Protein AF-A0A5J4XVH1-F1 (afdb_monomer_lite)

Sequence (326 aa):
MLQCTRSRAAQTASGDHSTQHSSLRNTLLLAIPTAFDLTATILMSIGLLFVTASVYQVGICGVGISSVLSGQGSASADVTQSQILLGMALIVCSQAVQAAQVTVEDYVMNDIGTAPLQVVGYEGIFGCLAMFCVLLPIVQHTPGQDGSGLHEDSWETWHLITHSPTLPYMVPTLVLSLLCYNIAGMFVTDEIGAVARTVLETMRTLFVWIVDLVLWYTPLGLGRLGEKWDNYSYLQLVGFVILVIGTVVYGRGDEQHVESHKSQIASTHPHLHWQGALKKLRDLRRPLHRSTYGIASAARSAVLISRHAKAAAAHTATMEEAETSA

pLDDT: mean 70.95, std 18.75, range [30.12, 95.06]

Foldseek 3Di:
DVVVVVVVVVVVVVVPVVVVVVVVVLLVLLLLLLVLVVQLVVLLVQLCLFAPPLLLLFDLPQLVVLCVVVVDTDPQDPHDPVSNVSSSVSNVVSVVSNLVSQQSLLCSCQVVVDDLVVSLVSSVVSNVCCCVVPVLVVLCPDDDDVPNDSHDDVVVVVVCCVPDPPNVPVVVVVVVVVSVVSSVLSVCCNPPRSLVSVLVSSVVSVVVLVVQCVLCVDCVVVVPGHDHDDPSVVSSVVSNVVSNVVSVVVVVVVVVVVVVVVVVVCVVCVPDPVVVVVVVVVVVVPPPPPDDDDVSPVSVVVVVVVVVVVVVVVVVVVVVVVVVVD

Structure (mmCIF, N/CA/C/O backbone):
data_AF-A0A5J4XVH1-F1
#
_entry.id   AF-A0A5J4XVH1-F1
#
loop_
_atom_site.group_PDB
_atom_site.id
_atom_site.type_symbol
_atom_site.label_atom_id
_atom_site.label_alt_id
_atom_site.label_comp_id
_atom_site.label_asym_id
_atom_site.label_entity_id
_atom_site.label_seq_id
_atom_site.pdbx_PDB_ins_code
_atom_site.Cartn_x
_atom_site.Cartn_y
_atom_site.Cartn_z
_atom_site.occupancy
_atom_site.B_iso_or_equiv
_atom_site.auth_seq_id
_atom_site.auth_comp_id
_atom_site.auth_asym_id
_atom_site.auth_atom_id
_atom_site.pdbx_PDB_model_num
ATOM 1 N N . MET A 1 1 ? 0.890 21.393 58.652 1.00 45.16 1 MET A N 1
ATOM 2 C CA . MET A 1 1 ? 1.264 21.687 57.245 1.00 45.16 1 MET A CA 1
ATOM 3 C C . MET A 1 1 ? 2.464 20.886 56.732 1.00 45.16 1 MET A C 1
ATOM 5 O O . MET A 1 1 ? 2.412 20.472 55.586 1.00 45.16 1 MET A O 1
ATOM 9 N N . LEU A 1 2 ? 3.497 20.595 57.537 1.00 40.38 2 LEU A N 1
ATOM 10 C CA . LEU A 1 2 ? 4.706 19.877 57.078 1.00 40.38 2 LEU A CA 1
ATOM 11 C C . LEU A 1 2 ? 4.538 18.363 56.803 1.00 40.38 2 LEU A C 1
ATOM 13 O O . LEU A 1 2 ? 5.337 17.781 56.078 1.00 40.38 2 LEU A O 1
ATOM 17 N N . GLN A 1 3 ? 3.496 17.710 57.332 1.00 37.88 3 GLN A N 1
ATOM 18 C CA . GLN A 1 3 ? 3.197 16.298 57.022 1.00 37.88 3 GLN A CA 1
ATOM 19 C C . GLN A 1 3 ? 2.400 16.117 55.715 1.00 37.88 3 GLN A C 1
ATOM 21 O O . GLN A 1 3 ? 2.533 15.093 55.050 1.00 37.88 3 GLN A O 1
ATOM 26 N N . CYS A 1 4 ? 1.634 17.131 55.296 1.00 38.81 4 CYS A N 1
ATOM 27 C CA . CYS A 1 4 ? 0.836 17.093 54.064 1.00 38.81 4 CYS A CA 1
ATOM 28 C C . CYS A 1 4 ? 1.711 17.271 52.804 1.00 38.81 4 CYS A C 1
ATOM 30 O O . CYS A 1 4 ? 1.441 16.687 51.758 1.00 38.81 4 CYS A O 1
ATOM 32 N N . THR A 1 5 ? 2.825 18.002 52.915 1.00 44.88 5 THR A N 1
ATOM 33 C CA . THR A 1 5 ? 3.807 18.157 51.828 1.00 44.88 5 THR A CA 1
ATOM 34 C C . THR A 1 5 ? 4.678 16.915 51.625 1.00 44.88 5 THR A C 1
ATOM 36 O O . THR A 1 5 ? 4.984 16.575 50.484 1.00 44.88 5 THR A O 1
ATOM 39 N N . ARG A 1 6 ? 5.012 16.174 52.693 1.00 41.34 6 ARG A N 1
ATOM 40 C CA . ARG A 1 6 ? 5.764 14.907 52.583 1.00 41.34 6 ARG A CA 1
ATOM 41 C C . ARG A 1 6 ? 4.966 13.791 51.899 1.00 41.34 6 ARG A C 1
ATOM 43 O O . ARG A 1 6 ? 5.542 13.017 51.144 1.00 41.34 6 ARG A O 1
ATOM 50 N N . SER A 1 7 ? 3.649 13.746 52.109 1.00 41.66 7 SER A N 1
ATOM 51 C CA . SER A 1 7 ? 2.762 12.768 51.460 1.00 41.66 7 SER A CA 1
ATOM 52 C C . SER A 1 7 ? 2.625 13.003 49.949 1.00 41.66 7 SER A C 1
ATOM 54 O O . SER A 1 7 ? 2.671 12.039 49.186 1.00 41.66 7 SER A O 1
ATOM 56 N N . ARG A 1 8 ? 2.568 14.266 49.494 1.00 41.94 8 ARG A N 1
ATOM 57 C CA . ARG A 1 8 ? 2.556 14.584 48.054 1.00 41.94 8 ARG A CA 1
ATOM 58 C C . ARG A 1 8 ? 3.868 14.236 47.358 1.00 41.94 8 ARG A C 1
ATOM 60 O O . ARG A 1 8 ? 3.818 13.672 46.275 1.00 41.94 8 ARG A O 1
ATOM 67 N N . ALA A 1 9 ? 5.012 14.499 47.992 1.00 44.69 9 ALA A N 1
ATOM 68 C CA . ALA A 1 9 ? 6.321 14.159 47.428 1.00 44.69 9 ALA A CA 1
ATOM 69 C C . ALA A 1 9 ? 6.539 12.634 47.295 1.00 44.69 9 ALA A C 1
ATOM 71 O O . ALA A 1 9 ? 7.152 12.174 46.333 1.00 44.69 9 ALA A O 1
ATOM 72 N N . ALA A 1 10 ? 5.994 11.837 48.224 1.00 43.91 10 ALA A N 1
ATOM 73 C CA . ALA A 1 10 ? 6.045 10.374 48.162 1.00 43.91 10 ALA A CA 1
ATOM 74 C C . ALA A 1 10 ? 5.051 9.772 47.142 1.00 43.91 10 ALA A C 1
ATOM 76 O O . ALA A 1 10 ? 5.343 8.742 46.531 1.00 43.91 10 ALA A O 1
ATOM 77 N N . GLN A 1 11 ? 3.905 10.423 46.902 1.00 41.97 11 GLN A N 1
ATOM 78 C CA . GLN A 1 11 ? 2.956 10.029 45.848 1.00 41.97 11 GLN A CA 1
ATOM 79 C C . GLN A 1 11 ? 3.449 10.388 44.439 1.00 41.97 11 GLN A C 1
ATOM 81 O O . GLN A 1 11 ? 3.226 9.622 43.506 1.00 41.97 11 GLN A O 1
ATOM 86 N N . THR A 1 12 ? 4.190 11.487 44.270 1.00 40.53 12 THR A N 1
ATOM 87 C CA . THR A 1 12 ? 4.820 11.821 42.979 1.00 40.53 12 THR A CA 1
ATOM 88 C C . THR A 1 12 ? 5.968 10.882 42.604 1.00 40.53 12 THR A C 1
ATOM 90 O O . THR A 1 12 ? 6.205 10.681 41.422 1.00 40.53 12 THR A O 1
ATOM 93 N N . ALA A 1 13 ? 6.644 10.261 43.577 1.00 40.72 13 ALA A N 1
ATOM 94 C CA . ALA A 1 13 ? 7.727 9.307 43.309 1.00 40.72 13 ALA A CA 1
ATOM 95 C C . ALA A 1 13 ? 7.234 7.872 43.027 1.00 40.72 13 ALA A C 1
ATOM 97 O O . ALA A 1 13 ? 7.928 7.094 42.383 1.00 40.72 13 ALA A O 1
ATOM 98 N N . SER A 1 14 ? 6.033 7.512 43.496 1.00 39.09 14 SER A N 1
ATOM 99 C CA . SER A 1 14 ? 5.436 6.181 43.289 1.00 39.09 14 SER A CA 1
ATOM 100 C C . SER A 1 14 ? 4.495 6.109 42.079 1.00 39.09 14 SER A C 1
ATOM 102 O O . SER A 1 14 ? 4.240 5.018 41.574 1.00 39.09 14 SER A O 1
ATOM 104 N N . GLY A 1 15 ? 4.023 7.253 41.570 1.00 36.91 15 GLY A N 1
ATOM 105 C CA . GLY A 1 15 ? 3.225 7.322 40.343 1.00 36.91 15 GLY A CA 1
ATOM 106 C C . GLY A 1 15 ? 4.025 7.084 39.057 1.00 36.91 15 GLY A C 1
ATOM 107 O O . GLY A 1 15 ? 3.481 6.517 38.113 1.00 36.91 15 GLY A O 1
ATOM 108 N N . ASP A 1 16 ? 5.315 7.434 39.038 1.00 42.59 16 ASP A N 1
ATOM 109 C CA . ASP A 1 16 ? 6.114 7.529 37.806 1.00 42.59 16 ASP A CA 1
ATOM 110 C C . ASP A 1 16 ? 6.378 6.165 37.133 1.00 42.59 16 ASP A C 1
ATOM 112 O O . ASP A 1 16 ? 6.221 6.009 35.921 1.00 42.59 16 ASP A O 1
ATOM 116 N N . HIS A 1 17 ? 6.630 5.113 37.920 1.00 42.03 17 HIS A N 1
ATOM 117 C CA . HIS A 1 17 ? 6.876 3.766 37.382 1.00 42.03 17 HIS A CA 1
ATOM 118 C C . HIS A 1 17 ? 5.647 3.126 36.704 1.00 42.03 17 HIS A C 1
ATOM 120 O O . HIS A 1 17 ? 5.800 2.325 35.779 1.00 42.03 17 HIS A O 1
ATOM 126 N N . SER A 1 18 ? 4.425 3.486 37.114 1.00 43.38 18 SER A N 1
ATOM 127 C CA . SER A 1 18 ? 3.186 2.935 36.534 1.00 43.38 18 SER A CA 1
ATOM 128 C C . SER A 1 18 ? 2.781 3.627 35.221 1.00 43.38 18 SER A C 1
ATOM 130 O O . SER A 1 18 ? 2.321 2.980 34.270 1.00 43.38 18 SER A O 1
ATOM 132 N N . THR A 1 19 ? 3.033 4.934 35.117 1.00 48.38 19 THR A N 1
ATOM 133 C CA . THR A 1 19 ? 2.866 5.724 33.887 1.00 48.38 19 THR A CA 1
ATOM 134 C C . THR A 1 19 ? 3.949 5.430 32.850 1.00 48.38 19 THR A C 1
ATOM 136 O O . THR A 1 19 ? 3.663 5.410 31.654 1.00 48.38 19 THR A O 1
ATOM 139 N N . GLN A 1 20 ? 5.176 5.119 33.272 1.00 47.19 20 GLN A N 1
ATOM 140 C CA . GLN A 1 20 ? 6.268 4.811 32.345 1.00 47.19 20 GLN A CA 1
ATOM 141 C C . GLN A 1 20 ? 6.116 3.427 31.690 1.00 47.19 20 GLN A C 1
ATOM 143 O O . GLN A 1 20 ? 6.312 3.293 30.481 1.00 47.19 20 GLN A O 1
ATOM 148 N N . HIS A 1 21 ? 5.692 2.407 32.447 1.00 48.50 21 HIS A N 1
ATOM 149 C CA . HIS A 1 21 ? 5.474 1.057 31.908 1.00 48.50 21 HIS A CA 1
ATOM 150 C C . HIS A 1 21 ? 4.279 0.995 30.937 1.00 48.50 21 HIS A C 1
ATOM 152 O O . HIS A 1 21 ? 4.310 0.258 29.952 1.00 48.50 21 HIS A O 1
ATOM 158 N N . SER A 1 22 ? 3.236 1.802 31.169 1.00 58.88 22 SER A N 1
ATOM 159 C CA . SER A 1 22 ? 2.120 1.946 30.221 1.00 58.88 22 SER A CA 1
ATOM 160 C C . SER A 1 22 ? 2.520 2.720 28.960 1.00 58.88 22 SER A C 1
ATOM 162 O O . SER A 1 22 ? 2.097 2.339 27.872 1.00 58.88 22 SER A O 1
ATOM 164 N N . SER A 1 23 ? 3.392 3.726 29.078 1.00 66.88 23 SER A N 1
ATOM 165 C CA . SER A 1 23 ? 3.942 4.465 27.934 1.00 66.88 23 SER A CA 1
ATOM 166 C C . SER A 1 23 ? 4.805 3.578 27.027 1.00 66.88 23 SER A C 1
ATOM 168 O O . SER A 1 23 ? 4.555 3.503 25.828 1.00 66.88 23 SER A O 1
ATOM 170 N N . LEU A 1 24 ? 5.751 2.813 27.589 1.00 71.62 24 LEU A N 1
ATOM 171 C CA . LEU A 1 24 ? 6.596 1.904 26.802 1.00 71.62 24 LEU A CA 1
ATOM 172 C C . LEU A 1 24 ? 5.803 0.769 26.158 1.00 71.62 24 LEU A C 1
ATOM 174 O O . LEU A 1 24 ? 6.042 0.449 24.999 1.00 71.62 24 LEU A O 1
ATOM 178 N N . ARG A 1 25 ? 4.837 0.183 26.874 1.00 75.69 25 ARG A N 1
ATOM 179 C CA . ARG A 1 25 ? 3.974 -0.861 26.308 1.00 75.69 25 ARG A CA 1
ATOM 180 C C . ARG A 1 25 ? 3.161 -0.338 25.125 1.00 75.69 25 ARG A C 1
ATOM 182 O O . ARG A 1 25 ? 3.038 -1.042 24.132 1.00 75.69 25 ARG A O 1
ATOM 189 N N . ASN A 1 26 ? 2.635 0.883 25.217 1.00 72.12 26 ASN A N 1
ATOM 190 C CA . ASN A 1 26 ? 1.886 1.496 24.123 1.00 72.12 26 ASN A CA 1
ATOM 191 C C . ASN A 1 26 ? 2.803 1.832 22.936 1.00 72.12 26 ASN A C 1
ATOM 193 O O . ASN A 1 26 ? 2.423 1.586 21.799 1.00 72.12 26 ASN A O 1
ATOM 197 N N . THR A 1 27 ? 4.028 2.298 23.190 1.00 77.94 27 THR A N 1
ATOM 198 C CA . THR A 1 27 ? 5.029 2.544 22.138 1.00 77.94 27 THR A CA 1
ATOM 199 C C . THR A 1 27 ? 5.500 1.252 21.465 1.00 77.94 27 THR A C 1
ATOM 201 O O . THR A 1 27 ? 5.665 1.221 20.253 1.00 77.94 27 THR A O 1
ATOM 204 N N . LEU A 1 28 ? 5.684 0.162 22.216 1.00 78.50 28 LEU A N 1
ATOM 205 C CA . LEU A 1 28 ? 6.041 -1.145 21.652 1.00 78.50 28 LEU A CA 1
ATOM 206 C C . LEU A 1 28 ? 4.887 -1.777 20.871 1.00 78.50 28 LEU A C 1
ATOM 208 O O . LEU A 1 28 ? 5.124 -2.498 19.908 1.00 78.50 28 LEU A O 1
ATOM 212 N N . LEU A 1 29 ? 3.641 -1.487 21.247 1.00 82.88 29 LEU A N 1
ATOM 213 C CA . LEU A 1 29 ? 2.465 -1.932 20.500 1.00 82.88 29 LEU A CA 1
ATOM 214 C C . LEU A 1 29 ? 2.424 -1.300 19.096 1.00 82.88 29 LEU A C 1
ATOM 216 O O . LEU A 1 29 ? 1.986 -1.955 18.155 1.00 82.88 29 LEU A O 1
ATOM 220 N N . LEU A 1 30 ? 2.983 -0.095 18.926 1.00 83.56 30 LEU A N 1
ATOM 221 C CA . LEU A 1 30 ? 3.140 0.565 17.620 1.00 83.56 30 LEU A CA 1
ATOM 222 C C . LEU A 1 30 ? 4.190 -0.093 16.712 1.00 83.56 30 LEU A C 1
ATOM 224 O O . LEU A 1 30 ? 4.192 0.171 15.517 1.00 83.56 30 LEU A O 1
ATOM 228 N N . ALA A 1 31 ? 5.046 -0.978 17.232 1.00 88.44 31 ALA A N 1
ATOM 229 C CA . ALA A 1 31 ? 5.961 -1.752 16.392 1.00 88.44 31 ALA A CA 1
ATOM 230 C C . ALA A 1 31 ? 5.249 -2.892 15.636 1.00 88.44 31 ALA A C 1
ATOM 232 O O . ALA A 1 31 ? 5.797 -3.426 14.673 1.00 88.44 31 ALA A O 1
ATOM 233 N N . ILE A 1 32 ? 4.036 -3.277 16.059 1.00 90.94 32 ILE A N 1
ATOM 234 C CA . ILE A 1 32 ? 3.268 -4.364 15.437 1.00 90.94 32 ILE A CA 1
ATOM 235 C C . ILE A 1 32 ? 2.793 -3.970 14.023 1.00 90.94 32 ILE A C 1
ATOM 237 O O . ILE A 1 32 ? 3.096 -4.730 13.101 1.00 90.94 32 ILE A O 1
ATOM 241 N N . PRO A 1 33 ? 2.130 -2.812 13.800 1.00 92.12 33 PRO A N 1
ATOM 242 C CA . PRO A 1 33 ? 1.845 -2.319 12.449 1.00 92.12 33 PRO A CA 1
ATOM 243 C C . PRO A 1 33 ? 3.073 -2.308 11.538 1.00 92.12 33 PRO A C 1
ATOM 245 O O . PRO A 1 33 ? 3.031 -2.862 10.445 1.00 92.12 33 PRO A O 1
ATOM 248 N N . THR A 1 34 ? 4.205 -1.793 12.028 1.00 92.94 34 THR A N 1
ATOM 249 C CA . THR A 1 34 ? 5.454 -1.741 11.256 1.00 92.94 34 THR A CA 1
ATOM 250 C C . THR A 1 34 ? 5.960 -3.128 10.868 1.00 92.94 34 THR A C 1
ATOM 252 O O . THR A 1 34 ? 6.430 -3.332 9.752 1.00 92.94 34 THR A O 1
ATOM 255 N N . ALA A 1 35 ? 5.873 -4.103 11.777 1.00 92.75 35 ALA A N 1
ATOM 256 C CA . ALA A 1 35 ? 6.273 -5.472 11.482 1.00 92.75 35 ALA A CA 1
ATOM 257 C C . ALA A 1 35 ? 5.394 -6.086 10.383 1.00 92.75 35 ALA A C 1
ATOM 259 O O . ALA A 1 35 ? 5.916 -6.766 9.495 1.00 92.75 35 ALA A O 1
ATOM 260 N N . PHE A 1 36 ? 4.081 -5.831 10.413 1.00 94.38 36 PHE A N 1
ATOM 261 C CA . PHE A 1 36 ? 3.177 -6.269 9.353 1.00 94.38 36 PHE A CA 1
ATOM 262 C C . PHE A 1 36 ? 3.447 -5.550 8.028 1.00 94.38 36 PHE A C 1
ATOM 264 O O . PHE A 1 36 ? 3.544 -6.232 7.010 1.00 94.38 36 PHE A O 1
ATOM 271 N N . ASP A 1 37 ? 3.653 -4.232 8.036 1.00 93.19 37 ASP A N 1
ATOM 272 C CA . ASP A 1 37 ? 3.962 -3.441 6.836 1.00 93.19 37 ASP A CA 1
ATOM 273 C C . ASP A 1 37 ? 5.253 -3.919 6.151 1.00 93.19 37 ASP A C 1
ATOM 275 O O . ASP A 1 37 ? 5.261 -4.243 4.960 1.00 93.19 37 ASP A O 1
ATOM 279 N N . LEU A 1 38 ? 6.337 -4.086 6.918 1.00 92.38 38 LEU A N 1
ATOM 280 C CA . LEU A 1 38 ? 7.600 -4.610 6.393 1.00 92.38 38 LEU A CA 1
ATOM 281 C C . LEU A 1 38 ? 7.444 -6.036 5.871 1.00 92.38 38 LEU A C 1
ATOM 283 O O . LEU A 1 38 ? 7.928 -6.344 4.786 1.00 92.38 38 LEU A O 1
ATOM 287 N N . THR A 1 39 ? 6.746 -6.906 6.605 1.00 93.00 39 THR A N 1
ATOM 288 C CA . THR A 1 39 ? 6.518 -8.292 6.168 1.00 93.00 39 THR A CA 1
ATOM 289 C C . THR A 1 39 ? 5.716 -8.332 4.868 1.00 93.00 39 THR A C 1
ATOM 291 O O . THR A 1 39 ? 6.104 -9.032 3.932 1.00 93.00 39 THR A O 1
ATOM 294 N N . ALA A 1 40 ? 4.631 -7.560 4.774 1.00 91.75 40 ALA A N 1
ATOM 295 C CA . ALA A 1 40 ? 3.824 -7.452 3.564 1.00 91.75 40 ALA A CA 1
ATOM 296 C C . ALA A 1 40 ? 4.663 -6.926 2.392 1.00 91.75 40 ALA A C 1
ATOM 298 O O . ALA A 1 40 ? 4.655 -7.519 1.312 1.00 91.75 40 ALA A O 1
ATOM 299 N N . THR A 1 41 ? 5.448 -5.874 2.623 1.00 89.69 41 THR A N 1
ATOM 300 C CA . THR A 1 41 ? 6.321 -5.278 1.609 1.00 89.69 41 THR A CA 1
ATOM 301 C C . THR A 1 41 ? 7.391 -6.259 1.134 1.00 89.69 41 THR A C 1
ATOM 303 O O . THR A 1 41 ? 7.594 -6.389 -0.068 1.00 89.69 41 THR A O 1
ATOM 306 N N . ILE A 1 42 ? 8.026 -7.019 2.030 1.00 89.44 42 ILE A N 1
ATOM 307 C CA . ILE A 1 42 ? 9.033 -8.030 1.667 1.00 89.44 42 ILE A CA 1
ATOM 308 C C . ILE A 1 42 ? 8.405 -9.148 0.831 1.00 89.44 42 ILE A C 1
ATOM 310 O O . ILE A 1 42 ? 8.924 -9.477 -0.236 1.00 89.44 42 ILE A O 1
ATOM 314 N N . LEU A 1 43 ? 7.277 -9.716 1.275 1.00 89.25 43 LEU A N 1
ATOM 315 C CA . LEU A 1 43 ? 6.577 -10.766 0.525 1.00 89.25 43 LEU A CA 1
ATOM 316 C C . LEU A 1 43 ? 6.160 -10.267 -0.863 1.00 89.25 43 LEU A C 1
ATOM 318 O O . LEU A 1 43 ? 6.316 -10.985 -1.852 1.00 89.25 43 LEU A O 1
ATOM 322 N N . MET A 1 44 ? 5.660 -9.033 -0.937 1.00 86.62 44 MET A N 1
ATOM 323 C CA . MET A 1 44 ? 5.271 -8.393 -2.189 1.00 86.62 44 MET A CA 1
ATOM 324 C C . MET A 1 44 ? 6.473 -8.181 -3.116 1.00 86.62 44 MET A C 1
ATOM 326 O O . MET A 1 44 ? 6.406 -8.571 -4.279 1.00 86.62 44 MET A O 1
ATOM 330 N N . SER A 1 45 ? 7.580 -7.634 -2.610 1.00 83.25 45 SER A N 1
ATOM 331 C CA . SER A 1 45 ? 8.804 -7.402 -3.385 1.00 83.25 45 SER A CA 1
ATOM 332 C C . SER A 1 45 ? 9.399 -8.701 -3.929 1.00 83.25 45 SER A C 1
ATOM 334 O O . SER A 1 45 ? 9.774 -8.751 -5.096 1.00 83.25 45 SER A O 1
ATOM 336 N N . ILE A 1 46 ? 9.413 -9.779 -3.135 1.00 83.25 46 ILE A N 1
ATOM 337 C CA . ILE A 1 46 ? 9.848 -11.106 -3.604 1.00 83.25 46 ILE A CA 1
ATOM 338 C C . ILE A 1 46 ? 8.883 -11.648 -4.667 1.00 83.25 46 ILE A C 1
ATOM 340 O O . ILE A 1 46 ? 9.323 -12.201 -5.672 1.00 83.25 46 ILE A O 1
ATOM 344 N N . GLY A 1 47 ? 7.572 -11.475 -4.482 1.00 79.75 47 GLY A N 1
ATOM 345 C CA . GLY A 1 47 ? 6.573 -11.889 -5.469 1.00 79.75 47 GLY A CA 1
ATOM 346 C C . GLY A 1 47 ? 6.739 -11.188 -6.822 1.00 79.75 47 GLY A C 1
ATOM 347 O O . GLY A 1 47 ? 6.630 -11.833 -7.867 1.00 79.75 47 GLY A O 1
ATOM 348 N N . LEU A 1 48 ? 7.083 -9.896 -6.807 1.00 75.88 48 LEU A N 1
ATOM 349 C CA . LEU A 1 48 ? 7.339 -9.084 -8.003 1.00 75.88 48 LEU A CA 1
ATOM 350 C C . LEU A 1 48 ? 8.617 -9.480 -8.765 1.00 75.88 48 LEU A C 1
ATOM 352 O O . LEU A 1 48 ? 8.748 -9.141 -9.941 1.00 75.88 48 LEU A O 1
ATOM 356 N N . LEU A 1 49 ? 9.535 -10.246 -8.161 1.00 74.31 49 LEU A N 1
ATOM 357 C CA . LEU A 1 49 ? 10.667 -10.823 -8.904 1.00 74.31 49 LEU A CA 1
ATOM 358 C C . LEU A 1 49 ? 10.200 -11.845 -9.950 1.00 74.31 49 LEU A C 1
ATOM 360 O O . LEU A 1 49 ? 10.832 -11.999 -10.993 1.00 74.31 49 LEU A O 1
ATOM 364 N N . PHE A 1 50 ? 9.082 -12.527 -9.689 1.00 71.12 50 PHE A N 1
ATOM 365 C CA . PHE A 1 50 ? 8.556 -13.588 -10.552 1.00 71.12 50 PHE A CA 1
ATOM 366 C C . PHE A 1 50 ? 7.337 -13.161 -11.375 1.00 71.12 50 PHE A C 1
ATOM 368 O O . PHE A 1 50 ? 6.910 -13.898 -12.262 1.00 71.12 50 PHE A O 1
ATOM 375 N N . VAL A 1 51 ? 6.756 -11.996 -11.077 1.00 66.44 51 VAL A N 1
ATOM 376 C CA . VAL A 1 51 ? 5.502 -11.515 -11.666 1.00 66.44 51 VAL A CA 1
ATOM 377 C C . VAL A 1 51 ? 5.643 -10.045 -12.062 1.00 66.44 51 VAL A C 1
ATOM 379 O O . VAL A 1 51 ? 6.118 -9.228 -11.282 1.00 66.44 51 VAL A O 1
ATOM 382 N N . THR A 1 52 ? 5.190 -9.681 -13.263 1.00 59.81 52 THR A N 1
ATOM 383 C CA . THR A 1 52 ? 5.249 -8.296 -13.753 1.00 59.81 52 THR A CA 1
ATOM 384 C C . THR A 1 52 ? 4.354 -7.358 -12.931 1.00 59.81 52 THR A C 1
ATOM 386 O O . THR A 1 52 ? 3.249 -7.719 -12.527 1.00 59.81 52 THR A O 1
ATOM 389 N N . ALA A 1 53 ? 4.804 -6.118 -12.715 1.00 53.25 53 ALA A N 1
ATOM 390 C CA . ALA A 1 53 ? 4.124 -5.134 -11.864 1.00 53.25 53 ALA A CA 1
ATOM 391 C C . ALA A 1 53 ? 2.664 -4.825 -12.268 1.00 53.25 53 ALA A C 1
ATOM 393 O O . ALA A 1 53 ? 1.837 -4.545 -11.399 1.00 53.25 53 ALA A O 1
ATOM 394 N N . SER A 1 54 ? 2.317 -4.934 -13.557 1.00 53.81 54 SER A N 1
ATOM 395 C CA . SER A 1 54 ? 0.947 -4.741 -14.060 1.00 53.81 54 SER A CA 1
ATOM 396 C C . SER A 1 54 ? -0.038 -5.798 -13.540 1.00 53.81 54 SER A C 1
ATOM 398 O O . SER A 1 54 ? -1.210 -5.507 -13.327 1.00 53.81 54 SER A O 1
ATOM 400 N N . VAL A 1 55 ? 0.435 -7.011 -13.251 1.00 53.59 55 VAL A N 1
ATOM 401 C CA . VAL A 1 55 ? -0.376 -8.130 -12.742 1.00 53.59 55 VAL A CA 1
ATOM 402 C C . VAL A 1 55 ? -0.780 -7.916 -11.285 1.00 53.59 55 VAL A C 1
ATOM 404 O O . VAL A 1 55 ? -1.897 -8.244 -10.896 1.00 53.59 55 VAL A O 1
ATOM 407 N N . TYR A 1 56 ? 0.119 -7.338 -10.483 1.00 51.19 56 TYR A N 1
ATOM 408 C CA . TYR A 1 56 ? -0.147 -6.987 -9.087 1.00 51.19 56 TYR A CA 1
ATOM 409 C C . TYR A 1 56 ? -1.204 -5.880 -8.973 1.00 51.19 56 TYR A C 1
ATOM 411 O O . TYR A 1 56 ? -2.078 -5.939 -8.110 1.00 51.19 56 TYR A O 1
ATOM 419 N N . GLN A 1 57 ? -1.139 -4.878 -9.855 1.00 50.25 57 GLN A N 1
ATOM 420 C CA . GLN A 1 57 ? -2.040 -3.728 -9.808 1.00 50.25 57 GLN A CA 1
ATOM 421 C C . GLN A 1 57 ? -3.473 -4.084 -10.211 1.00 50.25 57 GLN A C 1
ATOM 423 O O . GLN A 1 57 ? -4.400 -3.404 -9.783 1.00 50.25 57 GLN A O 1
ATOM 428 N N . VAL A 1 58 ? -3.692 -5.155 -10.978 1.00 52.00 58 VAL A N 1
ATOM 429 C CA . VAL A 1 58 ? -5.033 -5.513 -11.440 1.00 52.00 58 VAL A CA 1
ATOM 430 C C . VAL A 1 58 ? -5.514 -6.816 -10.802 1.00 52.00 58 VAL A C 1
ATOM 432 O O . VAL A 1 58 ? -5.261 -7.903 -11.303 1.00 52.00 58 VAL A O 1
ATOM 435 N N . GLY A 1 59 ? -6.249 -6.676 -9.693 1.00 52.62 59 GLY A N 1
ATOM 436 C CA . GLY A 1 59 ? -7.228 -7.631 -9.149 1.00 52.62 59 GLY A CA 1
ATOM 437 C C . GLY A 1 59 ? -6.941 -9.131 -9.340 1.00 52.62 59 GLY A C 1
ATOM 438 O O . GLY A 1 59 ? -7.225 -9.705 -10.395 1.00 52.62 59 GLY A O 1
ATOM 439 N N . ILE A 1 60 ? -6.512 -9.767 -8.246 1.00 53.12 60 ILE A N 1
ATOM 440 C CA . ILE A 1 60 ? -5.910 -11.110 -8.093 1.00 53.12 60 ILE A CA 1
ATOM 441 C C . ILE A 1 60 ? -6.585 -12.309 -8.794 1.00 53.12 60 ILE A C 1
ATOM 443 O O . ILE A 1 60 ? -5.950 -13.351 -8.903 1.00 53.12 60 ILE A O 1
ATOM 447 N N . CYS A 1 61 ? -7.791 -12.224 -9.351 1.00 51.47 61 CYS A N 1
ATOM 448 C CA . CYS A 1 61 ? -8.416 -13.410 -9.963 1.00 51.47 61 CYS A CA 1
ATOM 449 C C . CYS A 1 61 ? -8.684 -13.300 -11.469 1.00 51.47 61 CYS A C 1
ATOM 451 O O . CYS A 1 61 ? -8.560 -14.296 -12.171 1.00 51.47 61 CYS A O 1
ATOM 453 N N . GLY A 1 62 ? -9.056 -12.127 -11.989 1.00 48.03 62 GLY A N 1
ATOM 454 C CA . GLY A 1 62 ? -9.502 -12.001 -13.386 1.00 48.03 62 GLY A CA 1
ATOM 455 C C . GLY A 1 62 ? -8.404 -11.554 -14.346 1.00 48.03 62 GLY A C 1
ATOM 456 O O . GLY A 1 62 ? -8.255 -12.099 -15.437 1.00 48.03 62 GLY A O 1
ATOM 457 N N . VAL A 1 63 ? -7.610 -10.572 -13.923 1.00 50.72 63 VAL A N 1
ATOM 458 C CA . VAL A 1 63 ? -6.596 -9.933 -14.774 1.00 50.72 63 VAL A CA 1
ATOM 459 C C . VAL A 1 63 ? -5.209 -10.506 -14.505 1.00 50.72 63 VAL A C 1
ATOM 461 O O . VAL A 1 63 ? -4.410 -10.605 -15.432 1.00 50.72 63 VAL A O 1
ATOM 464 N N . GLY A 1 64 ? -4.991 -11.061 -13.309 1.00 52.31 64 GLY A N 1
ATOM 465 C CA . GLY A 1 64 ? -3.873 -11.962 -13.020 1.00 52.31 64 GLY A CA 1
ATOM 466 C C . GLY A 1 64 ? -3.725 -13.107 -14.032 1.00 52.31 64 GLY A C 1
ATOM 467 O O . GLY A 1 64 ? -2.628 -13.433 -14.467 1.00 52.31 64 GLY A O 1
ATOM 468 N N . ILE A 1 65 ? -4.845 -13.675 -14.485 1.00 54.94 65 ILE A N 1
ATOM 469 C CA . ILE A 1 65 ? -4.856 -14.747 -15.491 1.00 54.94 65 ILE A CA 1
ATOM 470 C C . ILE A 1 65 ? -4.506 -14.205 -16.885 1.00 54.94 65 ILE A C 1
ATOM 472 O O . ILE A 1 65 ? -3.874 -14.902 -17.675 1.00 54.94 65 ILE A O 1
ATOM 476 N N . SER A 1 66 ? -4.863 -12.953 -17.191 1.00 53.31 66 SER A N 1
ATOM 477 C CA . SER A 1 66 ? -4.571 -12.338 -18.491 1.00 53.31 66 SER A CA 1
ATOM 478 C C . SER A 1 66 ? -3.076 -12.212 -18.773 1.00 53.31 66 SER A C 1
ATOM 480 O O . SER A 1 66 ? -2.675 -12.350 -19.923 1.00 53.31 66 SER A O 1
ATOM 482 N N . SER A 1 67 ? -2.253 -12.017 -17.740 1.00 52.66 67 SER A N 1
ATOM 483 C CA . SER A 1 67 ? -0.799 -11.907 -17.883 1.00 52.66 67 SER A CA 1
ATOM 484 C C . SER A 1 67 ? -0.117 -13.261 -18.039 1.00 52.66 67 SER A C 1
ATOM 486 O O . SER A 1 67 ? 0.792 -13.411 -18.852 1.00 52.66 67 SER A O 1
ATOM 488 N N . VAL A 1 68 ? -0.611 -14.278 -17.324 1.00 57.53 68 VAL A N 1
ATOM 489 C CA . VAL A 1 68 ? -0.194 -15.672 -17.518 1.00 57.53 68 VAL A CA 1
ATOM 490 C C . VAL A 1 68 ? -0.510 -16.112 -18.949 1.00 57.53 68 VAL A C 1
ATOM 492 O O . VAL A 1 68 ? 0.304 -16.778 -19.583 1.00 57.53 68 VAL A O 1
ATOM 495 N N . LEU A 1 69 ? -1.668 -15.704 -19.479 1.00 55.88 69 LEU A N 1
ATOM 496 C CA . LEU A 1 69 ? -2.078 -15.991 -20.855 1.00 55.88 69 LEU A CA 1
ATOM 497 C C . LEU A 1 69 ? -1.341 -15.140 -21.901 1.00 55.88 69 LEU A C 1
ATOM 499 O O . LEU A 1 69 ? -1.106 -15.629 -23.003 1.00 55.88 69 LEU A O 1
ATOM 503 N N . SER A 1 70 ? -0.966 -13.896 -21.582 1.00 54.03 70 SER A N 1
ATOM 504 C CA . SER A 1 70 ? -0.212 -13.026 -22.494 1.00 54.03 70 SER A CA 1
ATOM 505 C C . SER A 1 70 ? 1.285 -13.346 -22.541 1.00 54.03 70 SER A C 1
ATOM 507 O O . SER A 1 70 ? 1.985 -12.821 -23.406 1.00 54.03 70 SER A O 1
ATOM 509 N N . GLY A 1 71 ? 1.778 -14.213 -21.645 1.00 50.19 71 GLY A N 1
ATOM 510 C CA . GLY A 1 71 ? 3.176 -14.653 -21.601 1.00 50.19 71 GLY A CA 1
ATOM 511 C C . GLY A 1 71 ? 4.169 -13.539 -21.259 1.00 50.19 71 GLY A C 1
ATOM 512 O O . GLY A 1 71 ? 5.373 -13.720 -21.426 1.00 50.19 71 GLY A O 1
ATOM 513 N N . GLN A 1 72 ? 3.688 -12.382 -20.798 1.00 50.03 72 GLN A N 1
ATOM 514 C CA . GLN A 1 72 ? 4.538 -11.271 -20.382 1.00 50.03 72 GLN A CA 1
ATOM 515 C C . GLN A 1 72 ? 5.037 -11.537 -18.957 1.00 50.03 72 GLN A C 1
ATOM 517 O O . GLN A 1 72 ? 4.385 -11.179 -17.980 1.00 50.03 72 GLN A O 1
ATOM 522 N N . GLY A 1 73 ? 6.173 -12.229 -18.849 1.00 48.88 73 GLY A N 1
ATOM 523 C CA . GLY A 1 73 ? 6.987 -12.271 -17.634 1.00 48.88 73 GLY A CA 1
ATOM 524 C C . GLY A 1 73 ? 7.884 -11.033 -17.524 1.00 48.88 73 GLY A C 1
ATOM 525 O O . GLY A 1 73 ? 8.113 -10.330 -18.510 1.00 48.88 73 GLY A O 1
ATOM 526 N N . SER A 1 74 ? 8.391 -10.747 -16.321 1.00 46.06 74 SER A N 1
ATOM 527 C CA . SER A 1 74 ? 9.355 -9.662 -16.085 1.00 46.06 74 SER A CA 1
ATOM 528 C C . SER A 1 74 ? 10.549 -9.766 -17.047 1.00 46.06 74 SER A C 1
ATOM 530 O O . SER A 1 74 ? 11.087 -10.848 -17.260 1.00 46.06 74 SER A O 1
ATOM 532 N N . ALA A 1 75 ? 10.965 -8.633 -17.621 1.00 42.62 75 ALA A N 1
ATOM 533 C CA . ALA A 1 75 ? 11.854 -8.525 -18.785 1.00 42.62 75 ALA A CA 1
ATOM 534 C C . ALA A 1 75 ? 13.306 -9.039 -18.617 1.00 42.62 75 ALA A C 1
ATOM 536 O O . ALA A 1 75 ? 14.120 -8.812 -19.510 1.00 42.62 75 ALA A O 1
ATOM 537 N N . SER A 1 76 ? 13.650 -9.716 -17.515 1.00 43.31 76 SER A N 1
ATOM 538 C CA . SER A 1 76 ? 15.053 -9.956 -17.140 1.00 43.31 76 SER A CA 1
ATOM 539 C C . SER A 1 76 ? 15.438 -11.405 -16.798 1.00 43.31 76 SER A C 1
ATOM 541 O O . SER A 1 76 ? 16.616 -11.644 -16.557 1.00 43.31 76 SER A O 1
ATOM 543 N N . ALA A 1 77 ? 14.532 -12.392 -16.812 1.00 49.84 77 ALA A N 1
ATOM 544 C CA . ALA A 1 77 ? 14.913 -13.805 -16.640 1.00 49.84 77 ALA A CA 1
ATOM 545 C C . ALA A 1 77 ? 13.880 -14.778 -17.240 1.00 49.84 77 ALA A C 1
ATOM 547 O O . ALA A 1 77 ? 12.685 -14.493 -17.223 1.00 49.84 77 ALA A O 1
ATOM 548 N N . ASP A 1 78 ? 14.327 -15.950 -17.708 1.00 57.41 78 ASP A N 1
ATOM 549 C CA . ASP A 1 78 ? 13.448 -17.077 -18.059 1.00 57.41 78 ASP A CA 1
ATOM 550 C C . ASP A 1 78 ? 12.802 -17.641 -16.780 1.00 57.41 78 ASP A C 1
ATOM 552 O O . ASP A 1 78 ? 13.323 -18.549 -16.128 1.00 57.41 78 ASP A O 1
ATOM 556 N N . VAL A 1 79 ? 11.674 -17.058 -16.375 1.00 65.75 79 VAL A N 1
ATOM 557 C CA . VAL A 1 79 ? 10.937 -17.476 -15.178 1.00 65.75 79 VAL A CA 1
ATOM 558 C C . VAL A 1 79 ? 10.089 -18.707 -15.503 1.00 65.75 79 VAL A C 1
ATOM 560 O O . VAL A 1 79 ? 9.283 -18.714 -16.434 1.00 65.75 79 VAL A O 1
ATOM 563 N N . THR A 1 80 ? 10.238 -19.769 -14.711 1.00 79.00 80 THR A N 1
ATOM 564 C CA . THR A 1 80 ? 9.446 -20.998 -14.876 1.00 79.00 80 THR A CA 1
ATOM 565 C C . THR A 1 80 ? 7.997 -20.767 -14.432 1.00 79.00 80 THR A C 1
ATOM 567 O O . THR A 1 80 ? 7.736 -20.035 -13.480 1.00 79.00 80 THR A O 1
ATOM 570 N N . GLN A 1 81 ? 7.029 -21.461 -15.040 1.00 73.69 81 GLN A N 1
ATOM 571 C CA . GLN A 1 81 ? 5.607 -21.365 -14.667 1.00 73.69 81 GLN A CA 1
ATOM 572 C C . GLN A 1 81 ? 5.344 -21.615 -13.163 1.00 73.69 81 GLN A C 1
ATOM 574 O O . GLN A 1 81 ? 4.461 -20.993 -12.573 1.00 73.69 81 GLN A O 1
ATOM 579 N N . SER A 1 82 ? 6.129 -22.485 -12.517 1.00 77.56 82 SER A N 1
ATOM 580 C CA . SER A 1 82 ? 6.059 -22.728 -11.068 1.00 77.56 82 SER A CA 1
ATOM 581 C C . SER A 1 82 ? 6.499 -21.523 -10.228 1.00 77.56 82 SER A C 1
ATOM 583 O O . SER A 1 82 ? 5.925 -21.281 -9.169 1.00 77.56 82 SER A O 1
ATOM 585 N N . GLN A 1 83 ? 7.475 -20.746 -10.701 1.00 77.38 83 GLN A N 1
ATOM 586 C CA . GLN A 1 83 ? 7.945 -19.525 -10.044 1.00 77.38 83 GLN A CA 1
ATOM 587 C C . GLN A 1 83 ? 6.923 -18.393 -10.186 1.00 77.38 83 GLN A C 1
ATOM 589 O O . GLN A 1 83 ? 6.674 -17.686 -9.215 1.00 77.38 83 GLN A O 1
ATOM 594 N N . ILE A 1 84 ? 6.256 -18.283 -11.342 1.00 75.38 84 ILE A N 1
ATOM 595 C CA . ILE A 1 84 ? 5.136 -17.346 -11.538 1.00 75.38 84 ILE A CA 1
ATOM 596 C C . ILE A 1 84 ? 4.004 -17.661 -10.549 1.00 75.38 84 ILE A C 1
ATOM 598 O O . ILE A 1 84 ? 3.495 -16.765 -9.878 1.00 75.38 84 ILE A O 1
ATOM 602 N N . LEU A 1 85 ? 3.638 -18.942 -10.401 1.00 79.12 85 LEU A N 1
ATOM 603 C CA . LEU A 1 85 ? 2.612 -19.363 -9.440 1.00 79.12 85 LEU A CA 1
ATOM 604 C C . LEU A 1 85 ? 3.016 -19.065 -7.989 1.00 79.12 85 LEU A C 1
ATOM 606 O O . LEU A 1 85 ? 2.191 -18.589 -7.210 1.00 79.12 85 LEU A O 1
ATOM 610 N N . LEU A 1 86 ? 4.280 -19.310 -7.635 1.00 84.44 86 LEU A N 1
ATOM 611 C CA . LEU A 1 86 ? 4.823 -18.967 -6.322 1.00 84.44 86 LEU A CA 1
ATOM 612 C C . LEU A 1 86 ? 4.783 -17.452 -6.074 1.00 84.44 86 LEU A C 1
ATOM 614 O O . LEU A 1 86 ? 4.359 -17.030 -5.001 1.00 84.44 86 LEU A O 1
ATOM 618 N N . GLY A 1 87 ? 5.150 -16.636 -7.064 1.00 81.19 87 GLY A N 1
ATOM 619 C CA . GLY A 1 87 ? 5.074 -15.178 -6.976 1.00 81.19 87 GLY A CA 1
ATOM 620 C C . GLY A 1 87 ? 3.644 -14.682 -6.768 1.00 81.19 87 GLY A C 1
ATOM 621 O O . GLY A 1 87 ? 3.402 -13.867 -5.879 1.00 81.19 87 GLY A O 1
ATOM 622 N N . MET A 1 88 ? 2.675 -15.246 -7.500 1.00 80.56 88 MET A N 1
ATOM 623 C CA . MET A 1 88 ? 1.254 -14.953 -7.286 1.00 80.56 88 MET A CA 1
ATOM 624 C C . MET A 1 88 ? 0.808 -15.319 -5.866 1.00 80.56 88 MET A C 1
ATOM 626 O O . MET A 1 88 ? 0.167 -14.506 -5.205 1.00 80.56 88 MET A O 1
ATOM 630 N N . ALA A 1 89 ? 1.181 -16.499 -5.361 1.00 84.69 89 ALA A N 1
ATOM 631 C CA . ALA A 1 89 ? 0.837 -16.915 -4.001 1.00 84.69 89 ALA A CA 1
ATOM 632 C C . ALA A 1 89 ? 1.428 -15.977 -2.933 1.00 84.69 89 ALA A C 1
ATOM 634 O O . ALA A 1 89 ? 0.722 -15.593 -2.001 1.00 84.69 89 ALA A O 1
ATOM 635 N N . LEU A 1 90 ? 2.690 -15.557 -3.086 1.00 87.62 90 LEU A N 1
ATOM 636 C CA . LEU A 1 90 ? 3.337 -14.601 -2.180 1.00 87.62 90 LEU A CA 1
ATOM 637 C C . LEU A 1 90 ? 2.638 -13.237 -2.177 1.00 87.62 90 LEU A C 1
ATOM 639 O O . LEU A 1 90 ? 2.452 -12.658 -1.107 1.00 87.62 90 LEU A O 1
ATOM 643 N N . ILE A 1 91 ? 2.201 -12.758 -3.345 1.00 84.44 91 ILE A N 1
ATOM 644 C CA . ILE A 1 91 ? 1.421 -11.521 -3.472 1.00 84.44 91 ILE A CA 1
ATOM 645 C C . ILE A 1 91 ? 0.070 -11.648 -2.755 1.00 84.44 91 ILE A C 1
ATOM 647 O O . ILE A 1 91 ? -0.313 -10.752 -2.009 1.00 84.44 91 ILE A O 1
ATOM 651 N N . VAL A 1 92 ? -0.661 -12.755 -2.923 1.00 84.69 92 VAL A N 1
ATOM 652 C CA . VAL A 1 92 ? -1.939 -12.941 -2.207 1.00 84.69 92 VAL A CA 1
ATOM 653 C C . VAL A 1 92 ? -1.718 -12.972 -0.693 1.00 84.69 92 VAL A C 1
ATOM 655 O O . VAL A 1 92 ? -2.456 -12.332 0.059 1.00 84.69 92 VAL A O 1
ATOM 658 N N . CYS A 1 93 ? -0.675 -13.668 -0.236 1.00 89.44 93 CYS A N 1
ATOM 659 C CA . CYS A 1 93 ? -0.308 -13.699 1.176 1.00 89.44 93 CYS A CA 1
ATOM 660 C C . CYS A 1 93 ? 0.065 -12.308 1.706 1.00 89.44 93 CYS A C 1
ATOM 662 O O . CYS A 1 93 ? -0.355 -11.956 2.808 1.00 89.44 93 CYS A O 1
ATOM 664 N N . SER A 1 94 ? 0.801 -11.495 0.939 1.00 90.38 94 SER A N 1
ATOM 665 C CA . SER A 1 94 ? 1.165 -10.140 1.371 1.00 90.38 94 SER A CA 1
ATOM 666 C C . SER A 1 94 ? -0.055 -9.238 1.543 1.00 90.38 94 SER A C 1
ATOM 668 O O . SER A 1 94 ? -0.106 -8.471 2.500 1.00 90.38 94 SER A O 1
ATOM 670 N N . GLN A 1 95 ? -1.073 -9.378 0.688 1.00 88.38 95 GLN A N 1
ATOM 671 C CA . GLN A 1 95 ? -2.330 -8.636 0.820 1.00 88.38 95 GLN A CA 1
ATOM 672 C C . GLN A 1 95 ? -3.082 -8.984 2.111 1.00 88.38 95 GLN A C 1
ATOM 674 O O . GLN A 1 95 ? -3.639 -8.097 2.753 1.00 88.38 95 GLN A O 1
ATOM 679 N N . ALA A 1 96 ? -3.057 -10.249 2.545 1.00 89.81 96 ALA A N 1
ATOM 680 C CA . ALA A 1 96 ? -3.645 -10.636 3.828 1.00 89.81 96 ALA A CA 1
ATOM 681 C C . ALA A 1 96 ? -2.908 -9.991 5.018 1.00 89.81 96 ALA A C 1
ATOM 683 O O . ALA A 1 96 ? -3.544 -9.527 5.964 1.00 89.81 96 ALA A O 1
ATOM 684 N N . VAL A 1 97 ? -1.574 -9.919 4.953 1.00 93.25 97 VAL A N 1
ATOM 685 C CA . VAL A 1 97 ? -0.754 -9.249 5.976 1.00 93.25 97 VAL A CA 1
ATOM 686 C C . VAL A 1 97 ? -1.004 -7.737 5.983 1.00 93.25 97 VAL A C 1
ATOM 688 O O . VAL A 1 97 ? -1.171 -7.156 7.052 1.00 93.25 97 VAL A O 1
ATOM 691 N N . GLN A 1 98 ? -1.112 -7.109 4.810 1.00 91.00 98 GLN A N 1
ATOM 692 C CA . GLN A 1 98 ? -1.451 -5.689 4.676 1.00 91.00 98 GLN A CA 1
ATOM 693 C C . GLN A 1 98 ? -2.857 -5.381 5.216 1.00 91.00 98 GLN A C 1
ATOM 695 O O . GLN A 1 98 ? -3.048 -4.404 5.932 1.00 91.00 98 GLN A O 1
ATOM 700 N N . ALA A 1 99 ? -3.849 -6.239 4.967 1.00 88.56 99 ALA A N 1
ATOM 701 C CA . ALA A 1 99 ? -5.178 -6.072 5.559 1.00 88.56 99 ALA A CA 1
ATOM 702 C C . ALA A 1 99 ? -5.140 -6.159 7.099 1.00 88.56 99 ALA A C 1
ATOM 704 O O . ALA A 1 99 ? -5.828 -5.399 7.789 1.00 88.56 99 ALA A O 1
ATOM 705 N N . ALA A 1 100 ? -4.309 -7.052 7.651 1.00 90.69 100 ALA A N 1
ATOM 706 C CA . ALA A 1 100 ? -4.091 -7.141 9.093 1.00 90.69 100 ALA A CA 1
ATOM 707 C C . ALA A 1 100 ? -3.422 -5.873 9.650 1.00 90.69 100 ALA A C 1
ATOM 709 O O . ALA A 1 100 ? -3.888 -5.358 10.664 1.00 90.69 100 ALA A O 1
ATOM 710 N N . GLN A 1 101 ? -2.401 -5.334 8.973 1.00 93.62 101 GLN A N 1
ATOM 711 C CA . GLN A 1 101 ? -1.763 -4.057 9.320 1.00 93.62 101 GLN A CA 1
ATOM 712 C C . GLN A 1 101 ? -2.802 -2.936 9.438 1.00 93.62 101 GLN A C 1
ATOM 714 O O . GLN A 1 101 ? -2.925 -2.348 10.510 1.00 93.62 101 GLN A O 1
ATOM 719 N N . VAL A 1 102 ? -3.593 -2.697 8.385 1.00 90.38 102 VAL A N 1
ATOM 720 C CA . VAL A 1 102 ? -4.587 -1.607 8.357 1.00 90.38 102 VAL A CA 1
ATOM 721 C C . VAL A 1 102 ? -5.627 -1.775 9.473 1.00 90.38 102 VAL A C 1
ATOM 723 O O . VAL A 1 102 ? -6.060 -0.801 10.083 1.00 90.38 102 VAL A O 1
ATOM 726 N N . THR A 1 103 ? -5.996 -3.017 9.802 1.00 90.31 103 THR A N 1
ATOM 727 C CA . THR A 1 103 ? -6.916 -3.304 10.918 1.00 90.31 103 THR A CA 1
ATOM 728 C C . THR A 1 103 ? -6.284 -2.993 12.281 1.00 90.31 103 THR A C 1
ATOM 730 O O . THR A 1 103 ? -6.955 -2.479 13.177 1.00 90.31 103 THR A O 1
ATOM 733 N N . VAL A 1 104 ? -4.994 -3.295 12.464 1.00 90.38 104 VAL A N 1
ATOM 734 C CA . VAL A 1 104 ? -4.269 -2.967 13.702 1.00 90.38 104 VAL A CA 1
ATOM 735 C C . VAL A 1 104 ? -4.073 -1.458 13.832 1.00 90.38 104 VAL A C 1
ATOM 737 O O . VAL A 1 104 ? -4.235 -0.935 14.930 1.00 90.38 104 VAL A O 1
ATOM 740 N N . GLU A 1 105 ? -3.766 -0.750 12.747 1.00 91.19 105 GLU A N 1
ATOM 741 C CA . GLU A 1 105 ? -3.677 0.717 12.729 1.00 91.19 105 GLU A CA 1
ATOM 742 C C . GLU A 1 105 ? -4.996 1.366 13.143 1.00 91.19 105 GLU A C 1
ATOM 744 O O . GLU A 1 105 ? -5.012 2.235 14.016 1.00 91.19 105 GLU A O 1
ATOM 749 N N . ASP A 1 106 ? -6.103 0.899 12.564 1.00 88.75 106 ASP A N 1
ATOM 750 C CA . ASP A 1 106 ? -7.448 1.362 12.898 1.00 88.75 106 ASP A CA 1
ATOM 751 C C . ASP A 1 106 ? -7.748 1.149 14.391 1.00 88.75 106 ASP A C 1
ATOM 753 O O . ASP A 1 106 ? -8.129 2.083 15.097 1.00 88.75 106 ASP A O 1
ATOM 757 N N . TYR A 1 107 ? -7.433 -0.034 14.929 1.00 85.56 107 TYR A N 1
ATOM 758 C CA . TYR A 1 107 ? -7.530 -0.318 16.366 1.00 85.56 107 TYR A CA 1
ATOM 759 C C . TYR A 1 107 ? -6.634 0.601 17.222 1.00 85.56 107 TYR A C 1
ATOM 761 O O . TYR A 1 107 ? -7.043 1.114 18.267 1.00 85.56 107 TYR A O 1
ATOM 769 N N . VAL A 1 108 ? -5.395 0.848 16.800 1.00 85.81 108 VAL A N 1
ATOM 770 C CA . VAL A 1 108 ? -4.456 1.729 17.511 1.00 85.81 108 VAL A CA 1
ATOM 771 C C . VAL A 1 108 ? -4.966 3.174 17.559 1.00 85.81 108 VAL A C 1
ATOM 773 O O . VAL A 1 108 ? -4.784 3.868 18.568 1.00 85.81 108 VAL A O 1
ATOM 776 N N . MET A 1 109 ? -5.607 3.649 16.498 1.00 85.56 109 MET A N 1
ATOM 777 C CA . MET A 1 109 ? -6.152 5.004 16.458 1.00 85.56 109 MET A CA 1
ATOM 778 C C . MET A 1 109 ? -7.459 5.093 17.24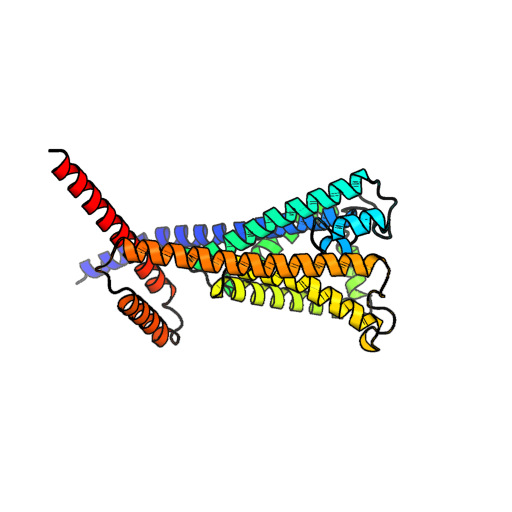6 1.00 85.56 109 MET A C 1
ATOM 780 O O . MET A 1 109 ? -7.569 5.919 18.155 1.00 85.56 109 MET A O 1
ATOM 784 N N . ASN A 1 110 ? -8.399 4.179 17.004 1.00 80.62 110 ASN A N 1
ATOM 785 C CA . ASN A 1 110 ? -9.749 4.259 17.558 1.00 80.62 110 ASN A CA 1
ATOM 786 C C . ASN A 1 110 ? -9.886 3.714 18.992 1.00 80.62 110 ASN A C 1
ATOM 788 O O . ASN A 1 110 ? -10.571 4.332 19.814 1.00 80.62 110 ASN A O 1
ATOM 792 N N . ASP A 1 111 ? -9.218 2.612 19.347 1.00 79.75 111 ASP A N 1
ATOM 793 C CA . ASP A 1 111 ? -9.322 2.013 20.688 1.00 79.75 111 ASP A CA 1
ATOM 794 C C . ASP A 1 111 ? -8.253 2.535 21.658 1.00 79.75 111 ASP A C 1
ATOM 796 O O . ASP A 1 111 ? -8.535 2.770 22.841 1.00 79.75 111 ASP A O 1
ATOM 800 N N . ILE A 1 112 ? -7.020 2.741 21.183 1.00 78.75 112 ILE A N 1
ATOM 801 C CA . ILE A 1 112 ? -5.917 3.247 22.023 1.00 78.75 112 ILE A CA 1
ATOM 802 C C . ILE A 1 112 ? -5.918 4.787 22.073 1.00 78.75 112 ILE A C 1
ATOM 804 O O . ILE A 1 112 ? -5.502 5.373 23.086 1.00 78.75 112 ILE A O 1
ATOM 808 N N . GLY A 1 113 ? -6.478 5.451 21.054 1.00 78.81 113 GLY A N 1
ATOM 809 C CA . GLY A 1 113 ? -6.598 6.909 20.982 1.00 78.81 113 GLY A CA 1
ATOM 810 C C . GLY A 1 113 ? -5.296 7.597 20.575 1.00 78.81 113 GLY A C 1
ATOM 811 O O . GLY A 1 113 ? -4.999 8.684 21.082 1.00 78.81 113 GLY A O 1
ATOM 812 N N . THR A 1 114 ? -4.485 6.935 19.747 1.00 81.81 114 THR A N 1
ATOM 813 C CA . THR A 1 114 ? -3.214 7.474 19.242 1.00 81.81 114 THR A CA 1
ATOM 814 C C . THR A 1 114 ? -3.479 8.369 18.037 1.00 81.81 114 THR A C 1
ATOM 816 O O . THR A 1 114 ? -4.257 8.007 17.164 1.00 81.81 114 THR A O 1
ATOM 819 N N . ALA A 1 115 ? -2.834 9.536 17.969 1.00 87.50 115 ALA A N 1
ATOM 820 C CA . ALA A 1 115 ? -3.036 10.436 16.836 1.00 87.50 115 ALA A CA 1
ATOM 821 C C . ALA A 1 115 ? -2.435 9.846 15.539 1.00 87.50 115 ALA A C 1
ATOM 823 O O . ALA A 1 115 ? -1.316 9.329 15.597 1.00 87.50 115 ALA A O 1
ATOM 824 N N . PRO A 1 116 ? -3.072 10.020 14.364 1.00 88.56 116 PRO A N 1
ATOM 825 C CA . PRO A 1 116 ? -2.615 9.424 13.100 1.00 88.56 116 PRO A CA 1
ATOM 826 C C . PRO A 1 116 ? -1.165 9.772 12.752 1.00 88.56 116 PRO A C 1
ATOM 828 O O . PRO A 1 116 ? -0.357 8.909 12.423 1.00 88.56 116 PRO A O 1
ATOM 831 N N . LEU A 1 117 ? -0.789 11.044 12.923 1.00 90.06 117 LEU A N 1
ATOM 832 C CA . LEU A 1 117 ? 0.571 11.513 12.650 1.00 90.06 117 LEU A CA 1
ATOM 833 C C . LEU A 1 117 ? 1.619 10.901 13.597 1.00 90.06 117 LEU A C 1
ATOM 835 O O . LEU A 1 117 ? 2.774 10.739 13.211 1.00 90.06 117 LEU A O 1
ATOM 839 N N . GLN A 1 118 ? 1.232 10.564 14.834 1.00 89.75 118 GLN A N 1
ATOM 840 C CA . GLN A 1 118 ? 2.129 9.876 15.764 1.00 89.75 118 GLN A CA 1
ATOM 841 C C . GLN A 1 118 ? 2.373 8.439 15.309 1.00 89.75 118 GLN A C 1
ATOM 843 O O . GLN A 1 118 ? 3.522 8.010 15.332 1.00 89.75 118 GLN A O 1
ATOM 848 N N . VAL A 1 119 ? 1.334 7.730 14.854 1.00 90.56 119 VAL A N 1
ATOM 849 C CA . VAL A 1 119 ? 1.4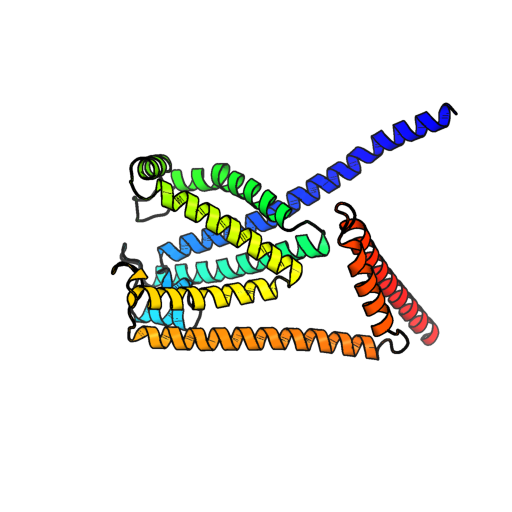68 6.362 14.330 1.00 90.56 119 VAL A CA 1
ATOM 850 C C . VAL A 1 119 ? 2.436 6.337 13.143 1.00 90.56 119 VAL A C 1
ATOM 852 O O . VAL A 1 119 ? 3.446 5.642 13.223 1.00 90.56 119 VAL A O 1
ATOM 855 N N . VAL A 1 120 ? 2.239 7.213 12.144 1.00 92.38 120 VAL A N 1
ATOM 856 C CA . VAL A 1 120 ? 3.155 7.350 10.986 1.00 92.38 120 VAL A CA 1
ATOM 857 C C . VAL A 1 120 ? 4.596 7.635 11.425 1.00 92.38 120 VAL A C 1
ATOM 859 O O . VAL A 1 120 ? 5.548 7.084 10.877 1.00 92.38 120 VAL A O 1
ATOM 862 N N . GLY A 1 121 ? 4.780 8.512 12.418 1.00 92.00 121 GLY A N 1
ATOM 863 C CA . GLY A 1 121 ? 6.107 8.854 12.930 1.00 92.00 121 GLY A CA 1
ATOM 864 C C . GLY A 1 121 ? 6.816 7.669 13.591 1.00 92.00 121 GLY A C 1
ATOM 865 O O . GLY A 1 121 ? 7.995 7.434 13.323 1.00 92.00 121 GLY A O 1
ATOM 866 N N . TYR A 1 122 ? 6.108 6.912 14.434 1.00 90.94 122 TYR A N 1
ATOM 867 C CA . TYR A 1 122 ? 6.664 5.723 15.086 1.00 90.94 122 TYR A CA 1
ATOM 868 C C . TYR A 1 122 ? 6.947 4.601 14.088 1.00 90.94 122 TYR A C 1
ATOM 870 O O . TYR A 1 122 ? 8.017 3.998 14.161 1.00 90.94 122 TYR A O 1
ATOM 878 N N . GLU A 1 123 ? 6.058 4.372 13.124 1.00 91.56 123 GLU A N 1
ATOM 879 C CA . GLU A 1 123 ? 6.286 3.414 12.040 1.00 91.56 123 GLU A CA 1
ATOM 880 C C . GLU A 1 123 ? 7.499 3.780 11.195 1.00 91.56 123 GLU A C 1
ATOM 882 O O . GLU A 1 123 ? 8.315 2.914 10.899 1.00 91.56 123 GLU A O 1
ATOM 887 N N . GLY A 1 124 ? 7.690 5.063 10.882 1.00 92.12 124 GLY A N 1
ATOM 888 C CA . GLY A 1 124 ? 8.889 5.525 10.187 1.00 92.12 124 GLY A CA 1
ATOM 889 C C . GLY A 1 124 ? 10.171 5.244 10.976 1.00 92.12 124 GLY A C 1
ATOM 890 O O . GLY A 1 124 ? 11.170 4.815 10.401 1.00 92.12 124 GLY A O 1
ATOM 891 N N . ILE A 1 125 ? 10.158 5.434 12.300 1.00 92.56 125 ILE A N 1
ATOM 892 C CA . ILE A 1 125 ? 11.324 5.161 13.157 1.00 92.56 125 ILE A CA 1
ATOM 893 C C . ILE A 1 125 ? 11.605 3.657 13.239 1.00 92.56 125 ILE A C 1
ATOM 895 O O . ILE A 1 125 ? 12.737 3.237 12.991 1.00 92.56 125 ILE A O 1
ATOM 899 N N . PHE A 1 126 ? 10.600 2.843 13.573 1.00 93.69 126 PHE A N 1
ATOM 900 C CA . PHE A 1 126 ? 10.755 1.389 13.655 1.00 93.69 126 PHE A CA 1
ATOM 901 C C . PHE A 1 126 ? 11.085 0.777 12.291 1.00 93.69 126 PHE A C 1
ATOM 903 O O . PHE A 1 126 ? 11.913 -0.128 12.221 1.00 93.69 126 PHE A O 1
ATOM 910 N N . GLY A 1 127 ? 10.507 1.314 11.218 1.00 92.06 127 GLY A N 1
ATOM 911 C CA . GLY A 1 127 ? 10.748 0.911 9.839 1.00 92.06 127 GLY A CA 1
ATOM 912 C C . GLY A 1 127 ? 12.185 1.190 9.432 1.00 92.06 127 GLY A C 1
ATOM 913 O O . GLY A 1 127 ? 12.884 0.277 9.009 1.00 92.06 127 GLY A O 1
ATOM 914 N N . CYS A 1 128 ? 12.680 2.410 9.664 1.00 92.81 128 CYS A N 1
ATOM 915 C CA . CYS A 1 128 ? 14.088 2.742 9.443 1.00 92.81 128 CYS A CA 1
ATOM 916 C C . CYS A 1 128 ? 15.021 1.841 10.262 1.00 92.81 128 CYS A C 1
ATOM 918 O O . CYS A 1 128 ? 15.983 1.307 9.714 1.00 92.81 128 CYS A O 1
ATOM 920 N N . LEU A 1 129 ? 14.741 1.630 11.552 1.00 93.50 129 LEU A N 1
ATOM 921 C CA . LEU A 1 129 ? 15.562 0.760 12.402 1.00 93.50 129 LEU A CA 1
ATOM 922 C C . LEU A 1 129 ? 15.593 -0.680 11.880 1.00 93.50 129 LEU A C 1
ATOM 924 O O . LEU A 1 129 ? 16.667 -1.259 11.752 1.00 93.50 129 LEU A O 1
ATOM 928 N N . ALA A 1 130 ? 14.442 -1.253 11.539 1.00 92.31 130 ALA A N 1
ATOM 929 C CA . ALA A 1 130 ? 14.367 -2.600 10.988 1.00 92.31 130 ALA A CA 1
ATOM 930 C C . ALA A 1 130 ? 15.044 -2.696 9.609 1.00 92.31 130 ALA A C 1
ATOM 932 O O . ALA A 1 130 ? 15.767 -3.656 9.348 1.00 92.31 130 ALA A O 1
ATOM 933 N N . MET A 1 131 ? 14.891 -1.685 8.751 1.00 90.81 131 MET A N 1
ATOM 934 C CA . MET A 1 131 ? 15.548 -1.641 7.444 1.00 90.81 131 MET A CA 1
ATOM 935 C C . MET A 1 131 ? 17.072 -1.585 7.573 1.00 90.81 131 MET A C 1
ATOM 937 O O . MET A 1 131 ? 17.756 -2.414 6.981 1.00 90.81 131 MET A O 1
ATOM 941 N N . PHE A 1 132 ? 17.617 -0.667 8.377 1.00 91.06 132 PHE A N 1
ATOM 942 C CA . PHE A 1 132 ? 19.068 -0.507 8.524 1.00 91.06 132 PHE A CA 1
ATOM 943 C C . PHE A 1 132 ? 19.727 -1.616 9.347 1.00 91.06 132 PHE A C 1
ATOM 945 O O . PHE A 1 132 ? 20.847 -2.015 9.038 1.00 91.06 132 PHE A O 1
ATOM 952 N N . CYS A 1 133 ? 19.072 -2.107 10.402 1.00 91.31 133 CYS A N 1
ATOM 953 C CA . CYS A 1 133 ? 19.683 -3.076 11.315 1.00 91.31 133 CYS A CA 1
ATOM 954 C C . CYS A 1 133 ? 19.405 -4.535 10.945 1.00 91.31 133 CYS A C 1
ATOM 956 O O . CYS A 1 133 ? 20.134 -5.409 11.409 1.00 91.31 133 CYS A O 1
ATOM 958 N N . VAL A 1 134 ? 18.361 -4.814 10.158 1.00 90.25 134 VAL A N 1
ATOM 959 C CA . VAL A 1 134 ? 17.943 -6.188 9.843 1.00 90.25 134 VAL A CA 1
ATOM 960 C C . VAL A 1 134 ? 17.916 -6.420 8.340 1.00 90.25 134 VAL A C 1
ATOM 962 O O . VAL A 1 134 ? 18.668 -7.261 7.856 1.00 90.25 134 VAL A O 1
ATOM 965 N N . LEU A 1 135 ? 17.096 -5.679 7.590 1.00 87.75 135 LEU A N 1
ATOM 966 C CA . LEU A 1 135 ? 16.842 -6.024 6.190 1.00 87.75 135 LEU A CA 1
ATOM 967 C C . LEU A 1 135 ? 18.053 -5.771 5.282 1.00 87.75 135 LEU A C 1
ATOM 969 O O . LEU A 1 135 ? 18.503 -6.699 4.617 1.00 87.75 135 LEU A O 1
ATOM 973 N N . LEU A 1 136 ? 18.621 -4.561 5.294 1.00 87.62 136 LEU A N 1
ATOM 974 C CA . LEU A 1 136 ? 19.776 -4.216 4.456 1.00 87.62 136 LEU A CA 1
ATOM 975 C C . LEU A 1 136 ? 20.986 -5.133 4.716 1.00 87.62 136 LEU A C 1
ATOM 977 O O . LEU A 1 136 ? 21.538 -5.646 3.744 1.00 87.62 136 LEU A O 1
ATOM 981 N N . PRO A 1 137 ? 21.373 -5.443 5.973 1.00 88.25 137 PRO A N 1
ATOM 982 C CA . PRO A 1 137 ? 22.431 -6.417 6.228 1.00 88.25 137 PRO A CA 1
ATOM 983 C C . PRO A 1 137 ? 22.142 -7.804 5.646 1.00 88.25 137 PRO A C 1
ATOM 985 O O . PRO A 1 137 ? 23.047 -8.425 5.094 1.00 88.25 137 PRO A O 1
ATOM 988 N N . ILE A 1 138 ? 20.906 -8.305 5.747 1.00 87.44 138 ILE A N 1
ATOM 989 C CA . ILE A 1 138 ? 20.537 -9.621 5.200 1.00 87.44 138 ILE A CA 1
ATOM 990 C C . ILE A 1 138 ? 20.675 -9.622 3.676 1.00 87.44 138 ILE A C 1
ATOM 992 O O . ILE A 1 138 ? 21.292 -10.524 3.109 1.00 87.44 138 ILE A O 1
ATOM 996 N N . VAL A 1 139 ? 20.124 -8.606 3.019 1.00 84.38 139 VAL A N 1
ATOM 997 C CA . VAL A 1 139 ? 20.069 -8.492 1.555 1.00 84.38 139 VAL A CA 1
ATOM 998 C C . VAL A 1 139 ? 21.477 -8.279 0.971 1.00 84.38 139 VAL A C 1
ATOM 1000 O O . VAL A 1 139 ? 21.832 -8.933 -0.008 1.00 84.38 139 VAL A O 1
ATOM 1003 N N . GLN A 1 140 ? 22.344 -7.516 1.649 1.00 84.06 140 GLN A N 1
ATOM 1004 C CA . GLN A 1 140 ? 23.766 -7.375 1.288 1.00 84.06 140 GLN A CA 1
ATOM 1005 C C . GLN A 1 140 ? 24.559 -8.687 1.372 1.00 84.06 140 GLN A C 1
ATOM 1007 O O . GLN A 1 140 ? 25.487 -8.903 0.599 1.00 84.06 140 GLN A O 1
ATOM 1012 N N . HIS A 1 141 ? 24.226 -9.581 2.307 1.00 82.19 141 HIS A N 1
ATOM 1013 C CA . HIS A 1 141 ? 24.932 -10.862 2.466 1.00 82.19 141 HIS A CA 1
ATOM 1014 C C . HIS A 1 141 ? 24.269 -12.017 1.706 1.00 82.19 141 HIS A C 1
ATOM 1016 O O . HIS A 1 141 ? 24.775 -13.142 1.722 1.00 82.19 141 HIS A O 1
ATOM 1022 N N . THR A 1 142 ? 23.134 -11.770 1.050 1.00 79.94 142 THR A N 1
ATOM 1023 C CA . THR A 1 142 ? 22.430 -12.798 0.285 1.00 79.94 142 THR A CA 1
ATOM 1024 C C . THR A 1 142 ? 23.137 -13.000 -1.055 1.00 79.94 142 THR A C 1
ATOM 1026 O O . THR A 1 142 ? 23.330 -12.025 -1.776 1.00 79.94 142 THR A O 1
ATOM 1029 N N . PRO A 1 143 ? 23.526 -14.232 -1.427 1.00 69.81 143 PRO A N 1
ATOM 1030 C CA . PRO A 1 143 ? 24.182 -14.476 -2.705 1.00 69.81 143 PRO A CA 1
ATOM 1031 C C . PRO A 1 143 ? 23.188 -14.306 -3.864 1.00 69.81 143 PRO A C 1
ATOM 1033 O O . PRO A 1 143 ? 22.144 -14.957 -3.901 1.00 69.81 143 PRO A O 1
ATOM 1036 N N . GLY A 1 144 ? 23.530 -13.462 -4.834 1.00 63.97 144 GLY A N 1
ATOM 1037 C CA . GLY A 1 144 ? 22.764 -13.238 -6.061 1.00 63.97 144 GLY A CA 1
ATOM 1038 C C . GLY A 1 144 ? 23.593 -12.448 -7.072 1.00 63.97 144 GLY A C 1
ATOM 1039 O O . GLY A 1 144 ? 24.523 -11.754 -6.681 1.00 63.97 144 GLY A O 1
ATOM 1040 N N . GLN A 1 145 ? 23.301 -12.595 -8.367 1.00 59.97 145 GLN A N 1
ATOM 1041 C CA . GLN A 1 145 ? 23.865 -11.712 -9.394 1.00 59.97 145 GLN A CA 1
ATOM 1042 C C . GLN A 1 145 ? 23.065 -10.406 -9.441 1.00 59.97 145 GLN A C 1
ATOM 1044 O O . GLN A 1 145 ? 21.843 -10.422 -9.245 1.00 59.97 145 GLN A O 1
ATOM 1049 N N . ASP A 1 146 ? 23.748 -9.302 -9.739 1.00 56.72 146 ASP A N 1
ATOM 1050 C CA . ASP A 1 146 ? 23.137 -7.980 -9.869 1.00 56.72 146 ASP A CA 1
ATOM 1051 C C . ASP A 1 146 ? 22.010 -8.013 -10.907 1.00 56.72 146 ASP A C 1
ATOM 1053 O O . ASP A 1 146 ? 22.192 -8.415 -12.058 1.00 56.72 146 ASP A O 1
ATOM 1057 N N . GLY A 1 147 ? 20.807 -7.633 -10.478 1.00 54.16 147 GLY A N 1
ATOM 1058 C CA . GLY A 1 147 ? 19.619 -7.610 -11.331 1.00 54.16 147 GLY A CA 1
ATOM 1059 C C . GLY A 1 147 ? 18.909 -8.954 -11.540 1.00 54.16 147 GLY A C 1
ATOM 1060 O O . GLY A 1 147 ? 17.871 -8.965 -12.202 1.00 54.16 147 GLY A O 1
ATOM 1061 N N . SER A 1 148 ? 19.391 -10.067 -10.969 1.00 52.88 148 SER A N 1
ATOM 1062 C CA . SER A 1 148 ? 18.739 -11.385 -11.095 1.00 52.88 148 SER A CA 1
ATOM 1063 C C . SER A 1 148 ? 18.463 -12.091 -9.756 1.00 52.88 148 SER A C 1
ATOM 1065 O O . SER A 1 148 ? 18.279 -13.311 -9.724 1.00 52.88 148 SER A O 1
ATOM 1067 N N . GLY A 1 149 ? 18.441 -11.361 -8.638 1.00 58.22 149 GLY A N 1
ATOM 1068 C CA . GLY A 1 149 ? 18.220 -11.941 -7.313 1.00 58.22 149 GLY A CA 1
ATOM 1069 C C . GLY A 1 149 ? 17.876 -10.922 -6.229 1.00 58.22 149 GLY A C 1
ATOM 1070 O O . GLY A 1 149 ? 17.616 -9.758 -6.508 1.00 58.22 149 GLY A O 1
ATOM 1071 N N . LEU A 1 150 ? 17.883 -11.390 -4.979 1.00 65.31 150 LEU A N 1
ATOM 1072 C CA . LEU A 1 150 ? 17.673 -10.591 -3.764 1.00 65.31 150 LEU A CA 1
ATOM 1073 C C . LEU A 1 150 ? 18.948 -9.883 -3.273 1.00 65.31 150 LEU A C 1
ATOM 1075 O O . LEU A 1 150 ? 18.969 -9.417 -2.144 1.00 65.31 150 LEU A O 1
ATOM 1079 N N . HIS A 1 151 ? 20.028 -9.867 -4.053 1.00 77.38 151 HIS A N 1
ATOM 1080 C CA . HIS A 1 151 ? 21.263 -9.207 -3.637 1.00 77.38 151 HIS A CA 1
ATOM 1081 C C . HIS A 1 151 ? 21.152 -7.697 -3.860 1.00 77.38 151 HIS A C 1
ATOM 1083 O O . HIS A 1 151 ? 20.718 -7.266 -4.928 1.00 77.38 151 HIS A O 1
ATOM 1089 N N . GLU A 1 152 ? 21.549 -6.907 -2.864 1.00 78.88 152 GLU A N 1
ATOM 1090 C CA . GLU A 1 152 ? 21.578 -5.447 -2.951 1.00 78.88 152 GLU A CA 1
ATOM 1091 C C . GLU A 1 152 ? 22.927 -4.929 -2.463 1.00 78.88 152 GLU A C 1
ATOM 1093 O O . GLU A 1 152 ? 23.283 -5.113 -1.298 1.00 78.88 152 GLU A O 1
ATOM 1098 N N . ASP A 1 153 ? 23.647 -4.230 -3.339 1.00 84.31 153 ASP A N 1
ATOM 1099 C CA . ASP A 1 153 ? 24.818 -3.449 -2.960 1.00 84.31 153 ASP A CA 1
ATOM 1100 C C . ASP A 1 153 ? 24.400 -1.992 -2.706 1.00 84.31 153 ASP A C 1
ATOM 1102 O O . ASP A 1 153 ? 24.134 -1.189 -3.611 1.00 84.31 153 ASP A O 1
ATOM 1106 N N . SER A 1 154 ? 24.333 -1.627 -1.425 1.00 85.75 154 SER A N 1
ATOM 1107 C CA . SER A 1 154 ? 23.973 -0.264 -1.028 1.00 85.75 154 SER A CA 1
ATOM 1108 C C . SER A 1 154 ? 25.064 0.758 -1.368 1.00 85.75 154 SER A C 1
ATOM 1110 O O . SER A 1 154 ? 24.755 1.942 -1.531 1.00 85.75 154 SER A O 1
ATOM 1112 N N . TRP A 1 155 ? 26.328 0.337 -1.480 1.00 85.62 155 TRP A N 1
ATOM 1113 C CA . TRP A 1 155 ? 27.429 1.223 -1.857 1.00 85.62 155 TRP A CA 1
ATOM 1114 C C . TRP A 1 155 ? 27.356 1.576 -3.341 1.00 85.62 155 TRP A C 1
ATOM 1116 O O . TRP A 1 155 ? 27.461 2.753 -3.703 1.00 85.62 155 TRP A O 1
ATOM 1126 N N . GLU A 1 156 ? 27.088 0.584 -4.188 1.00 85.25 156 GLU A N 1
ATOM 1127 C CA . GLU A 1 156 ? 26.830 0.816 -5.609 1.00 85.25 156 GLU A CA 1
ATOM 1128 C C . GLU A 1 156 ? 25.582 1.685 -5.810 1.00 85.25 156 GLU A C 1
ATOM 1130 O O . GLU A 1 156 ? 25.616 2.668 -6.554 1.00 85.25 156 GLU A O 1
ATOM 1135 N N . THR A 1 157 ? 24.505 1.401 -5.072 1.00 87.56 157 THR A N 1
ATOM 1136 C CA . THR A 1 157 ? 23.266 2.192 -5.121 1.00 87.56 157 THR A CA 1
ATOM 1137 C C . THR A 1 157 ? 23.521 3.659 -4.774 1.00 87.56 157 THR A C 1
ATOM 1139 O O . THR A 1 157 ? 23.066 4.566 -5.477 1.00 87.56 157 THR A O 1
ATOM 1142 N N . TRP A 1 158 ? 24.302 3.925 -3.725 1.00 88.69 158 TRP A N 1
ATOM 1143 C CA . TRP A 1 158 ? 24.687 5.287 -3.356 1.00 88.69 158 TRP A CA 1
ATOM 1144 C C . TRP A 1 158 ? 25.527 5.971 -4.443 1.00 88.69 158 TRP A C 1
ATOM 1146 O O . TRP A 1 158 ? 25.310 7.143 -4.780 1.00 88.69 158 TRP A O 1
ATOM 1156 N N . HIS A 1 159 ? 26.467 5.235 -5.034 1.00 88.75 159 HIS A N 1
ATOM 1157 C CA . HIS A 1 159 ? 27.271 5.728 -6.145 1.00 88.75 159 HIS A CA 1
ATOM 1158 C C . HIS A 1 159 ? 26.395 6.088 -7.360 1.00 88.75 159 HIS A C 1
ATOM 1160 O O . HIS A 1 159 ? 26.567 7.160 -7.947 1.00 88.75 159 HIS A O 1
ATOM 1166 N N . LEU A 1 160 ? 25.393 5.265 -7.684 1.00 86.94 160 LEU A N 1
ATOM 1167 C CA . LEU A 1 160 ? 24.448 5.498 -8.778 1.00 86.94 160 LEU A CA 1
ATOM 1168 C C . LEU A 1 160 ? 23.568 6.736 -8.536 1.00 86.94 160 LEU A C 1
ATOM 1170 O O . LEU A 1 160 ? 23.363 7.543 -9.449 1.00 86.94 160 LEU A O 1
ATOM 1174 N N . ILE A 1 161 ? 23.080 6.933 -7.306 1.00 89.81 161 ILE A N 1
ATOM 1175 C CA . ILE A 1 161 ? 22.261 8.102 -6.942 1.00 89.81 161 ILE A CA 1
ATOM 1176 C C . ILE A 1 161 ? 23.062 9.401 -7.080 1.00 89.81 161 ILE A C 1
ATOM 1178 O O . ILE A 1 161 ? 22.529 10.403 -7.547 1.00 89.81 161 ILE A O 1
ATOM 1182 N N . THR A 1 162 ? 24.337 9.396 -6.694 1.00 90.06 162 THR A N 1
ATOM 1183 C CA . THR A 1 162 ? 25.171 10.611 -6.689 1.00 90.06 162 THR A CA 1
ATOM 1184 C C . THR A 1 162 ? 25.733 10.977 -8.062 1.00 90.06 162 THR A C 1
ATOM 1186 O O . THR A 1 162 ? 25.949 12.158 -8.327 1.00 90.06 162 THR A O 1
ATOM 1189 N N . HIS A 1 163 ? 25.952 9.996 -8.940 1.00 92.31 163 HIS A N 1
ATOM 1190 C CA . HIS A 1 163 ? 26.585 10.213 -10.246 1.00 92.31 163 HIS A CA 1
ATOM 1191 C C . HIS A 1 163 ? 25.603 10.272 -11.420 1.00 92.31 163 HIS A C 1
ATOM 1193 O O . HIS A 1 163 ? 25.990 10.660 -12.524 1.00 92.31 163 HIS A O 1
ATOM 1199 N N . SER A 1 164 ? 24.338 9.905 -11.217 1.00 92.31 164 SER A N 1
ATOM 1200 C CA . SER A 1 164 ? 23.322 10.005 -12.266 1.00 92.31 164 SER A CA 1
ATOM 1201 C C . SER A 1 164 ? 22.642 11.384 -12.277 1.00 92.31 164 SER A C 1
ATOM 1203 O O . SER A 1 164 ? 22.409 11.982 -11.228 1.00 92.31 164 SER A O 1
ATOM 1205 N N . PRO A 1 165 ? 22.270 11.908 -13.458 1.00 88.19 165 PRO A N 1
ATOM 1206 C CA . PRO A 1 165 ? 21.662 13.236 -13.567 1.00 88.19 165 PRO A CA 1
ATOM 1207 C C . PRO A 1 165 ? 20.188 13.287 -13.124 1.00 88.19 165 PRO A C 1
ATOM 1209 O O . PRO A 1 165 ? 19.653 14.371 -12.911 1.00 88.19 165 PRO A O 1
ATOM 1212 N N . THR A 1 166 ? 19.509 12.140 -13.013 1.00 88.75 166 THR A N 1
ATOM 1213 C CA . THR A 1 166 ? 18.051 12.055 -12.795 1.00 88.75 166 THR A CA 1
ATOM 1214 C C . THR A 1 166 ? 17.659 11.536 -11.411 1.00 88.75 166 THR A C 1
ATOM 1216 O O . THR A 1 166 ? 16.723 12.065 -10.806 1.00 88.75 166 THR A O 1
ATOM 1219 N N . LEU A 1 167 ? 18.364 10.533 -10.876 1.00 90.38 167 LEU A N 1
ATOM 1220 C CA . LEU A 1 167 ? 18.019 9.907 -9.595 1.00 90.38 167 LEU A CA 1
ATOM 1221 C C . LEU A 1 167 ? 18.053 10.844 -8.377 1.00 90.38 167 LEU A C 1
ATOM 1223 O O . LEU A 1 167 ? 17.144 10.718 -7.554 1.00 90.38 167 LEU A O 1
ATOM 1227 N N . PRO A 1 168 ? 18.995 11.800 -8.230 1.00 90.25 168 PRO A N 1
ATOM 1228 C CA . PRO A 1 168 ? 19.035 12.637 -7.031 1.00 90.25 168 PRO A CA 1
ATOM 1229 C C . PRO A 1 168 ? 17.833 13.586 -6.923 1.00 90.25 168 PRO A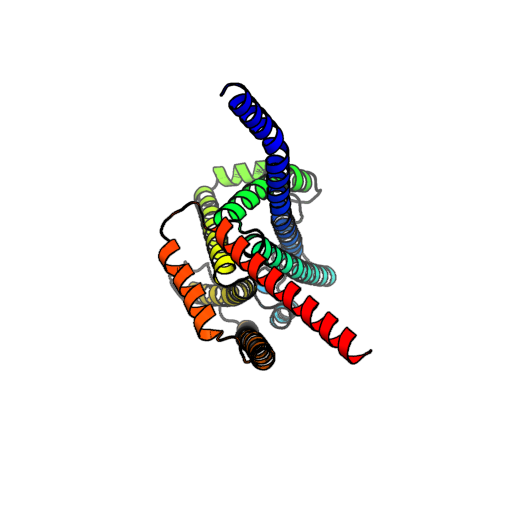 C 1
ATOM 1231 O O . PRO A 1 168 ? 17.545 14.068 -5.832 1.00 90.25 168 PRO A O 1
ATOM 1234 N N . TYR A 1 169 ? 17.093 13.816 -8.014 1.00 90.50 169 TYR A N 1
ATOM 1235 C CA . TYR A 1 169 ? 15.805 14.516 -7.984 1.00 90.50 169 TYR A CA 1
ATOM 1236 C C . TYR A 1 169 ? 14.630 13.549 -7.810 1.00 90.50 169 TYR A C 1
ATOM 1238 O O . TYR A 1 169 ? 13.717 13.814 -7.030 1.00 90.50 169 TYR A O 1
ATOM 1246 N N . MET A 1 170 ? 14.664 12.407 -8.499 1.00 89.00 170 MET A N 1
ATOM 1247 C CA . MET A 1 170 ? 13.578 11.426 -8.478 1.00 89.00 170 MET A CA 1
ATOM 1248 C C . MET A 1 170 ? 13.396 10.770 -7.101 1.00 89.00 170 MET A C 1
ATOM 1250 O O . MET A 1 170 ? 12.263 10.618 -6.648 1.00 89.00 170 MET A O 1
ATOM 1254 N N . VAL A 1 171 ? 14.491 10.418 -6.414 1.00 91.62 171 VAL A N 1
ATOM 1255 C CA . VAL A 1 171 ? 14.447 9.725 -5.114 1.00 91.62 171 VAL A CA 1
ATOM 1256 C C . VAL A 1 171 ? 13.792 10.592 -4.027 1.00 91.62 171 VAL A C 1
ATOM 1258 O O . VAL A 1 171 ? 12.829 10.125 -3.416 1.00 91.62 171 VAL A O 1
ATOM 1261 N N . PRO A 1 172 ? 14.193 11.860 -3.797 1.00 93.06 172 PRO A N 1
ATOM 1262 C CA . PRO A 1 172 ? 13.503 12.717 -2.831 1.00 93.06 172 PRO A CA 1
ATOM 1263 C C . PRO A 1 172 ? 12.033 12.970 -3.178 1.00 93.06 172 PRO A C 1
ATOM 1265 O O . PRO A 1 172 ? 11.191 12.976 -2.280 1.00 93.06 172 PRO A O 1
ATOM 1268 N N . THR A 1 173 ? 11.700 13.149 -4.463 1.00 92.75 173 THR A N 1
ATOM 1269 C CA . THR A 1 173 ? 10.302 13.307 -4.894 1.00 92.75 173 THR A CA 1
ATOM 1270 C C . THR A 1 173 ? 9.476 12.063 -4.581 1.00 92.75 173 THR A C 1
ATOM 1272 O O . THR A 1 173 ? 8.351 12.193 -4.094 1.00 92.75 173 THR A O 1
ATOM 1275 N N . LEU A 1 174 ? 10.030 10.867 -4.796 1.00 90.88 174 LEU A N 1
ATOM 1276 C CA . LEU A 1 174 ? 9.384 9.607 -4.438 1.00 90.88 174 LEU A CA 1
ATOM 1277 C C . LEU A 1 174 ? 9.160 9.505 -2.923 1.00 90.88 174 LEU A C 1
ATOM 1279 O O . LEU A 1 174 ? 8.033 9.263 -2.500 1.00 90.88 174 LEU A O 1
ATOM 1283 N N . VAL A 1 175 ? 10.192 9.753 -2.108 1.00 92.81 175 VAL A N 1
ATOM 1284 C CA . VAL A 1 175 ? 10.098 9.691 -0.635 1.00 92.81 175 VAL A CA 1
ATOM 1285 C C . VAL A 1 175 ? 9.046 10.667 -0.106 1.00 92.81 175 VAL A C 1
ATOM 1287 O O . VAL A 1 175 ? 8.206 10.288 0.710 1.00 92.81 175 VAL A O 1
ATOM 1290 N N . LEU A 1 176 ? 9.040 11.908 -0.600 1.00 95.06 176 LEU A N 1
ATOM 1291 C CA . LEU A 1 176 ? 8.049 12.908 -0.202 1.00 95.06 176 LEU A CA 1
ATOM 1292 C C . LEU A 1 176 ? 6.629 12.495 -0.612 1.00 95.06 176 LEU A C 1
ATOM 1294 O O . LEU A 1 176 ? 5.689 12.660 0.163 1.00 95.06 176 LEU A O 1
ATOM 1298 N N . SER A 1 177 ? 6.471 11.930 -1.811 1.00 93.88 177 SER A N 1
ATOM 1299 C CA . SER A 1 177 ? 5.172 11.459 -2.303 1.00 93.88 177 SER A CA 1
ATOM 1300 C C . SER A 1 177 ? 4.639 10.295 -1.466 1.00 93.88 177 SER A C 1
ATOM 1302 O O . SER A 1 177 ? 3.461 10.294 -1.112 1.00 93.88 177 SER A O 1
ATOM 1304 N N . LEU A 1 178 ? 5.501 9.343 -1.097 1.00 90.69 178 LEU A N 1
ATOM 1305 C CA . LEU A 1 178 ? 5.144 8.213 -0.235 1.00 90.69 178 LEU A CA 1
ATOM 1306 C C . LEU A 1 178 ? 4.790 8.666 1.185 1.00 90.69 178 LEU A C 1
ATOM 1308 O O . LEU A 1 178 ? 3.805 8.191 1.745 1.00 90.69 178 LEU A O 1
ATOM 1312 N N . LEU A 1 179 ? 5.519 9.637 1.741 1.00 93.12 179 LEU A N 1
ATOM 1313 C CA . LEU A 1 179 ? 5.181 10.226 3.036 1.00 93.12 179 LEU A CA 1
ATOM 1314 C C . LEU A 1 179 ? 3.795 10.883 3.003 1.00 93.12 179 LEU A C 1
ATOM 1316 O O . LEU A 1 179 ? 2.965 10.612 3.869 1.00 93.12 179 LEU A O 1
ATOM 1320 N N . CYS A 1 180 ? 3.519 11.712 1.993 1.00 93.88 180 CYS A N 1
ATOM 1321 C CA . CYS A 1 180 ? 2.206 12.332 1.816 1.00 93.88 180 CYS A CA 1
ATOM 1322 C C . CYS A 1 180 ? 1.099 11.283 1.643 1.00 93.88 180 CYS A C 1
ATOM 1324 O O . CYS A 1 180 ? 0.025 11.437 2.223 1.00 93.88 180 CYS A O 1
ATOM 1326 N N . TYR A 1 181 ? 1.362 10.215 0.884 1.00 89.31 181 TYR A N 1
ATOM 1327 C CA . TYR A 1 181 ? 0.429 9.105 0.699 1.00 89.31 181 TYR A CA 1
ATOM 1328 C C . TYR A 1 181 ? 0.120 8.389 2.021 1.00 89.31 181 TYR A C 1
ATOM 1330 O O . TYR A 1 181 ? -1.051 8.171 2.326 1.00 89.31 181 TYR A O 1
ATOM 1338 N N . ASN A 1 182 ? 1.140 8.078 2.826 1.00 90.88 182 ASN A N 1
ATOM 1339 C CA . ASN A 1 182 ? 0.966 7.399 4.112 1.00 90.88 182 ASN A CA 1
ATOM 1340 C C . ASN A 1 182 ? 0.252 8.291 5.132 1.00 90.88 182 ASN A C 1
ATOM 1342 O O . ASN A 1 182 ? -0.668 7.834 5.805 1.00 90.88 182 ASN A O 1
ATOM 1346 N N . ILE A 1 183 ? 0.584 9.586 5.187 1.00 92.81 183 ILE A N 1
ATOM 1347 C CA . ILE A 1 183 ? -0.129 10.551 6.035 1.00 92.81 183 ILE A CA 1
ATOM 1348 C C . ILE A 1 183 ? -1.603 10.634 5.627 1.00 92.81 183 ILE A C 1
ATOM 1350 O O . ILE A 1 183 ? -2.482 10.509 6.478 1.00 92.81 183 ILE A O 1
ATOM 1354 N N . ALA A 1 184 ? -1.887 10.821 4.335 1.00 91.69 184 ALA A N 1
ATOM 1355 C CA . ALA A 1 184 ? -3.257 10.891 3.837 1.00 91.69 184 ALA A CA 1
ATOM 1356 C C . ALA A 1 184 ? -4.028 9.590 4.111 1.00 91.69 184 ALA A C 1
ATOM 1358 O O . ALA A 1 184 ? -5.180 9.646 4.535 1.00 91.69 184 ALA A O 1
ATOM 1359 N N . GLY A 1 185 ? -3.383 8.434 3.926 1.00 88.62 185 GLY A N 1
ATOM 1360 C CA . GLY A 1 185 ? -3.944 7.124 4.246 1.00 88.62 185 GLY A CA 1
ATOM 1361 C C . GLY A 1 185 ? -4.360 7.013 5.710 1.00 88.62 185 GLY A C 1
ATOM 1362 O O . GLY A 1 185 ? -5.493 6.631 5.987 1.00 88.62 185 GLY A O 1
ATOM 1363 N N . MET A 1 186 ? -3.497 7.436 6.633 1.00 89.94 186 MET A N 1
ATOM 1364 C CA . MET A 1 186 ? -3.782 7.380 8.069 1.00 89.94 186 MET A CA 1
ATOM 1365 C C . MET A 1 186 ? -4.908 8.319 8.497 1.00 89.94 186 MET A C 1
ATOM 1367 O O . MET A 1 186 ? -5.736 7.939 9.318 1.00 89.94 186 MET A O 1
ATOM 1371 N N . PHE A 1 187 ? -5.012 9.507 7.895 1.00 90.62 187 PHE A N 1
ATOM 1372 C CA . PHE A 1 187 ? -6.166 10.385 8.125 1.00 90.62 187 PHE A CA 1
ATOM 1373 C C . PHE A 1 187 ? -7.482 9.791 7.605 1.00 90.62 187 PHE A C 1
ATOM 1375 O O . PHE A 1 187 ? -8.521 9.974 8.233 1.00 90.62 187 PHE A O 1
ATOM 1382 N N . VAL A 1 188 ? -7.461 9.071 6.478 1.00 87.56 188 VAL A N 1
ATOM 1383 C CA . VAL A 1 188 ? -8.655 8.366 5.983 1.00 87.56 188 VAL A CA 1
ATOM 1384 C C . VAL A 1 188 ? -9.059 7.245 6.938 1.00 87.56 188 VAL A C 1
ATOM 1386 O O . VAL A 1 188 ? -10.245 7.110 7.241 1.00 87.56 188 VAL A O 1
ATOM 1389 N N . THR A 1 189 ? -8.097 6.449 7.406 1.00 87.25 189 THR A N 1
ATOM 1390 C CA . THR A 1 189 ? -8.363 5.348 8.337 1.00 87.25 189 THR A CA 1
ATOM 1391 C C . THR A 1 189 ? -8.914 5.867 9.670 1.00 87.25 189 THR A C 1
ATOM 1393 O O . THR A 1 189 ? -9.866 5.295 10.179 1.00 87.25 189 THR A O 1
ATOM 1396 N N . ASP A 1 190 ? -8.405 6.983 10.195 1.00 85.88 190 ASP A N 1
ATOM 1397 C CA . ASP A 1 190 ? -8.899 7.592 11.443 1.00 85.88 190 ASP A CA 1
ATOM 1398 C C . ASP A 1 190 ? -10.334 8.139 11.326 1.00 85.88 190 ASP A C 1
ATOM 1400 O O . ASP A 1 190 ? -11.169 7.921 12.203 1.00 85.88 190 ASP A O 1
ATOM 1404 N N . GLU A 1 191 ? -10.651 8.831 10.227 1.00 82.19 191 GLU A N 1
ATOM 1405 C CA . GLU A 1 191 ? -11.946 9.512 10.075 1.00 82.19 191 GLU A CA 1
ATOM 1406 C C . GLU A 1 191 ? -13.062 8.608 9.527 1.00 82.19 191 GLU A C 1
ATOM 1408 O O . GLU A 1 191 ? -14.237 8.811 9.848 1.00 82.19 191 GLU A O 1
ATOM 1413 N N . ILE A 1 192 ? -12.719 7.634 8.673 1.00 80.50 192 ILE A N 1
ATOM 1414 C CA . ILE A 1 192 ? -13.692 6.790 7.956 1.00 80.50 192 ILE A CA 1
ATOM 1415 C C . ILE A 1 192 ? -13.542 5.300 8.311 1.00 80.50 192 ILE A C 1
ATOM 1417 O O . ILE A 1 192 ? -14.543 4.585 8.326 1.00 80.50 192 ILE A O 1
ATOM 1421 N N . GLY A 1 193 ? -12.330 4.832 8.625 1.00 80.69 193 GLY A N 1
ATOM 1422 C CA . GLY A 1 193 ? -12.047 3.452 9.044 1.00 80.69 193 GLY A CA 1
ATOM 1423 C C . GLY A 1 193 ? -11.225 2.631 8.043 1.00 80.69 193 GLY A C 1
ATOM 1424 O O . GLY A 1 193 ? -11.070 2.994 6.868 1.00 80.69 193 GLY A O 1
ATOM 1425 N N . ALA A 1 194 ? -10.744 1.467 8.495 1.00 81.50 194 ALA A N 1
ATOM 1426 C CA . ALA A 1 194 ? -9.944 0.525 7.700 1.00 81.50 194 ALA A CA 1
ATOM 1427 C C . ALA A 1 194 ? -10.637 0.063 6.407 1.00 81.50 194 ALA A C 1
ATOM 1429 O O . ALA A 1 194 ? -10.011 -0.084 5.355 1.00 81.50 194 ALA A O 1
ATOM 1430 N N . VAL A 1 195 ? -11.957 -0.136 6.452 1.00 81.81 195 VAL A N 1
ATOM 1431 C CA . VAL A 1 195 ? -12.739 -0.557 5.281 1.00 81.81 195 VAL A CA 1
ATOM 1432 C C . VAL A 1 195 ? -12.673 0.494 4.173 1.00 81.81 195 VAL A C 1
ATOM 1434 O O . VAL A 1 195 ? -12.365 0.169 3.029 1.00 81.81 195 VAL A O 1
ATOM 1437 N N . ALA A 1 196 ? -12.885 1.769 4.495 1.00 81.25 196 ALA A N 1
ATOM 1438 C CA . ALA A 1 196 ? -12.807 2.836 3.504 1.00 81.25 196 ALA A CA 1
ATOM 1439 C C . ALA A 1 196 ? -11.393 2.988 2.926 1.00 81.25 196 ALA A C 1
ATOM 1441 O O . ALA A 1 196 ? -11.239 3.224 1.725 1.00 81.25 196 ALA A O 1
ATOM 1442 N N . ARG A 1 197 ? -10.359 2.791 3.755 1.00 83.44 197 ARG A N 1
ATOM 1443 C CA . ARG A 1 197 ? -8.959 2.782 3.318 1.00 83.44 197 ARG A CA 1
ATOM 1444 C C . ARG A 1 197 ? -8.709 1.729 2.237 1.00 83.44 197 ARG A C 1
ATOM 1446 O O . ARG A 1 197 ? -8.208 2.081 1.168 1.00 83.44 197 ARG A O 1
ATOM 1453 N N . THR A 1 198 ? -9.124 0.484 2.474 1.00 80.81 198 THR A N 1
ATOM 1454 C CA . THR A 1 198 ? -8.968 -0.614 1.498 1.00 80.81 198 THR A CA 1
ATOM 1455 C C . THR A 1 198 ? -9.776 -0.366 0.219 1.00 80.81 198 THR A C 1
ATOM 1457 O O . THR A 1 198 ? -9.283 -0.577 -0.889 1.00 80.81 198 THR A O 1
ATOM 1460 N N . VAL A 1 199 ? -10.982 0.198 0.333 1.00 79.62 199 VAL A N 1
ATOM 1461 C CA . VAL A 1 199 ? -11.790 0.626 -0.819 1.00 79.62 199 VAL A CA 1
ATOM 1462 C C . VAL A 1 199 ? -11.042 1.654 -1.680 1.00 79.62 199 VAL A C 1
ATOM 1464 O O . VAL A 1 199 ? -10.944 1.474 -2.896 1.00 79.62 199 VAL A O 1
ATOM 1467 N N . LEU A 1 200 ? -10.453 2.695 -1.087 1.00 81.31 200 LEU A N 1
ATOM 1468 C CA . LEU A 1 200 ? -9.672 3.685 -1.843 1.00 81.31 200 LEU A CA 1
ATOM 1469 C C . LEU A 1 200 ? -8.416 3.083 -2.485 1.00 81.31 200 LEU A C 1
ATOM 1471 O O . LEU A 1 200 ? -8.045 3.469 -3.595 1.00 81.31 200 LEU A O 1
ATOM 1475 N N . GLU A 1 201 ? -7.779 2.116 -1.830 1.00 78.62 201 GLU A N 1
ATOM 1476 C CA . GLU A 1 201 ? -6.622 1.408 -2.383 1.00 78.62 201 GLU A CA 1
ATOM 1477 C C . GLU A 1 201 ? -6.975 0.583 -3.616 1.00 78.62 201 GLU A C 1
ATOM 1479 O O . GLU A 1 201 ? -6.209 0.593 -4.584 1.00 78.62 201 GLU A O 1
ATOM 1484 N N . THR A 1 202 ? -8.148 -0.057 -3.627 1.00 76.12 202 THR A N 1
ATOM 1485 C CA . THR A 1 202 ? -8.641 -0.747 -4.828 1.00 76.12 202 THR A CA 1
ATOM 1486 C C . THR A 1 202 ? -8.894 0.240 -5.968 1.00 76.12 202 THR A C 1
ATOM 1488 O O . THR A 1 202 ? -8.468 -0.006 -7.095 1.00 76.12 202 THR A O 1
ATOM 1491 N N . MET A 1 203 ? -9.485 1.406 -5.682 1.00 77.31 203 MET A N 1
ATOM 1492 C CA . MET A 1 203 ? -9.753 2.440 -6.691 1.00 77.31 203 MET A CA 1
ATOM 1493 C C . MET A 1 203 ? -8.476 3.067 -7.262 1.00 77.31 203 MET A C 1
ATOM 1495 O O . MET A 1 203 ? -8.425 3.382 -8.450 1.00 77.31 203 MET A O 1
ATOM 1499 N N . ARG A 1 204 ? -7.425 3.231 -6.450 1.00 82.12 204 ARG A N 1
ATOM 1500 C CA . ARG A 1 204 ? -6.126 3.778 -6.879 1.00 82.12 204 ARG A CA 1
ATOM 1501 C C . ARG A 1 204 ? -5.566 3.045 -8.098 1.00 82.12 204 ARG A C 1
ATOM 1503 O O . ARG A 1 204 ? -5.033 3.697 -8.988 1.00 82.12 204 ARG A O 1
ATOM 1510 N N . THR A 1 205 ? -5.695 1.721 -8.152 1.00 78.50 205 THR A N 1
ATOM 1511 C CA . THR A 1 205 ? -5.172 0.914 -9.269 1.00 78.50 205 THR A CA 1
ATOM 1512 C C . THR A 1 205 ? -5.828 1.273 -10.602 1.00 78.50 205 THR A C 1
ATOM 1514 O O . THR A 1 205 ? -5.138 1.465 -11.600 1.00 78.50 205 THR A O 1
ATOM 1517 N N . LEU A 1 206 ? -7.148 1.480 -10.592 1.00 79.50 206 LEU A N 1
ATOM 1518 C CA . LEU A 1 206 ? -7.906 1.965 -11.741 1.00 79.50 206 LEU A CA 1
ATOM 1519 C C . LEU A 1 206 ? -7.445 3.365 -12.161 1.00 79.50 206 LEU A C 1
ATOM 1521 O O . LEU A 1 206 ? -7.245 3.615 -13.346 1.00 79.50 206 LEU A O 1
ATOM 1525 N N . PHE A 1 207 ? -7.243 4.275 -11.204 1.00 83.50 207 PHE A N 1
ATOM 1526 C CA . PHE A 1 207 ? -6.750 5.621 -11.512 1.00 83.50 207 PHE A CA 1
ATOM 1527 C C . PHE A 1 207 ? -5.360 5.599 -12.148 1.00 83.50 207 PHE A C 1
ATOM 1529 O O . PHE A 1 207 ? -5.144 6.301 -13.133 1.00 83.50 207 PHE A O 1
ATOM 1536 N N . VAL A 1 208 ? -4.439 4.790 -11.618 1.00 82.75 208 VAL A N 1
ATOM 1537 C CA . VAL A 1 208 ? -3.091 4.635 -12.184 1.00 82.75 208 VAL A CA 1
ATOM 1538 C C . VAL A 1 208 ? -3.173 4.110 -13.616 1.00 82.75 208 VAL A C 1
ATOM 1540 O O . VAL A 1 208 ? -2.559 4.702 -14.495 1.00 82.75 208 VAL A O 1
ATOM 1543 N N . TRP A 1 209 ? -3.993 3.088 -13.874 1.00 84.31 209 TRP A N 1
ATOM 1544 C CA . TRP A 1 209 ? -4.183 2.541 -15.222 1.00 84.31 209 TRP A CA 1
ATOM 1545 C C . TRP A 1 209 ? -4.774 3.559 -16.212 1.00 84.31 209 TRP A C 1
ATOM 1547 O O . TRP A 1 209 ? -4.296 3.684 -17.338 1.00 84.31 209 TRP A O 1
ATOM 1557 N N . ILE A 1 210 ? -5.773 4.347 -15.792 1.00 84.81 210 ILE A N 1
ATOM 1558 C CA . ILE A 1 210 ? -6.332 5.424 -16.628 1.00 84.81 210 ILE A CA 1
ATOM 1559 C C . ILE A 1 210 ? -5.258 6.467 -16.948 1.00 84.81 210 ILE A C 1
ATOM 1561 O O . ILE A 1 210 ? -5.149 6.904 -18.093 1.00 84.81 210 ILE A O 1
ATOM 1565 N N . VAL A 1 211 ? -4.475 6.882 -15.948 1.00 86.81 211 VAL A N 1
ATOM 1566 C CA . VAL A 1 211 ? -3.380 7.840 -16.148 1.00 86.81 211 VAL A CA 1
ATOM 1567 C C . VAL A 1 211 ? -2.342 7.271 -17.110 1.00 86.81 211 VAL A C 1
ATOM 1569 O O . VAL A 1 211 ? -1.889 8.002 -17.983 1.00 86.81 211 VAL A O 1
ATOM 1572 N N . ASP A 1 212 ? -2.016 5.985 -17.011 1.00 82.38 212 ASP A N 1
ATOM 1573 C CA . ASP A 1 212 ? -1.036 5.325 -17.873 1.00 82.38 212 ASP A CA 1
ATOM 1574 C C . ASP A 1 212 ? -1.474 5.315 -19.351 1.00 82.38 212 ASP A C 1
ATOM 1576 O O . ASP A 1 212 ? -0.717 5.737 -20.228 1.00 82.38 212 ASP A O 1
ATOM 1580 N N . LEU A 1 213 ? -2.746 4.994 -19.626 1.00 85.25 213 LEU A N 1
ATOM 1581 C CA . LEU A 1 213 ? -3.334 5.144 -20.964 1.00 85.25 213 LEU A CA 1
ATOM 1582 C C . LEU A 1 213 ? -3.296 6.602 -21.447 1.00 85.25 213 LEU A C 1
ATOM 1584 O O . LEU A 1 213 ? -2.945 6.882 -22.595 1.00 85.25 213 LEU A O 1
ATOM 1588 N N . VAL A 1 214 ? -3.661 7.554 -20.583 1.00 88.69 214 VAL A N 1
ATOM 1589 C CA . VAL A 1 214 ? -3.651 8.983 -20.932 1.00 88.69 214 VAL A CA 1
ATOM 1590 C C . VAL A 1 214 ? -2.236 9.447 -21.264 1.00 88.69 214 VAL A C 1
ATOM 1592 O O . VAL A 1 214 ? -2.063 10.168 -22.246 1.00 88.69 214 VAL A O 1
ATOM 1595 N N . LEU A 1 215 ? -1.222 9.036 -20.503 1.00 87.62 215 LEU A N 1
ATOM 1596 C CA . LEU A 1 215 ? 0.174 9.383 -20.768 1.00 87.62 215 LEU A CA 1
ATOM 1597 C C . LEU A 1 215 ? 0.621 8.895 -22.147 1.00 87.62 215 LEU A C 1
ATOM 1599 O O . LEU A 1 215 ? 1.251 9.668 -22.864 1.00 87.62 215 LEU A O 1
ATOM 1603 N N . TRP A 1 216 ? 0.223 7.689 -22.561 1.00 84.94 216 TRP A N 1
ATOM 1604 C CA . TRP A 1 216 ? 0.565 7.166 -23.885 1.00 84.94 216 TRP A CA 1
ATOM 1605 C C . TRP A 1 216 ? -0.022 8.006 -25.032 1.00 84.94 216 TRP A C 1
ATOM 1607 O O . TRP A 1 216 ? 0.664 8.313 -26.008 1.00 84.94 216 TRP A O 1
ATOM 1617 N N . TYR A 1 217 ? -1.299 8.392 -24.927 1.00 85.88 217 TYR A N 1
ATOM 1618 C CA . TYR A 1 217 ? -2.008 9.112 -25.997 1.00 85.88 217 TYR A CA 1
ATOM 1619 C C . TYR A 1 217 ? -1.854 10.638 -25.944 1.00 85.88 217 TYR A C 1
ATOM 1621 O O . TYR A 1 217 ? -2.257 11.327 -26.884 1.00 85.88 217 TYR A O 1
ATOM 1629 N N . THR A 1 218 ? -1.284 11.189 -24.871 1.00 85.88 218 THR A N 1
ATOM 1630 C CA . THR A 1 218 ? -1.084 12.635 -24.705 1.00 85.88 218 THR A CA 1
ATOM 1631 C C . THR A 1 218 ? 0.397 13.013 -24.779 1.00 85.88 218 THR A C 1
ATOM 1633 O O . THR A 1 218 ? 1.273 12.215 -24.458 1.00 85.88 218 THR A O 1
ATOM 1636 N N . PRO A 1 219 ? 0.727 14.269 -25.140 1.00 81.44 219 PRO A N 1
ATOM 1637 C CA . PRO A 1 219 ? 2.117 14.735 -25.146 1.00 81.44 219 PRO A CA 1
ATOM 1638 C C . PRO A 1 219 ? 2.775 14.749 -23.751 1.00 81.44 219 PRO A C 1
ATOM 1640 O O . PRO A 1 219 ? 3.981 14.963 -23.651 1.00 81.44 219 PRO A O 1
ATOM 1643 N N . LEU A 1 220 ? 2.009 14.505 -22.679 1.00 78.81 220 LEU A N 1
ATOM 1644 C CA . LEU A 1 220 ? 2.498 14.415 -21.300 1.00 78.81 220 LEU A CA 1
ATOM 1645 C C . LEU A 1 220 ? 3.379 13.179 -21.061 1.00 78.81 220 LEU A C 1
ATOM 1647 O O . LEU A 1 220 ? 4.284 13.248 -20.234 1.00 78.81 220 LEU A O 1
ATOM 1651 N N . GLY A 1 221 ? 3.171 12.076 -21.791 1.00 70.56 221 GLY A N 1
ATOM 1652 C CA . GLY A 1 221 ? 3.970 10.853 -21.633 1.00 70.56 221 GLY A CA 1
ATOM 1653 C C . GLY A 1 221 ? 5.361 10.905 -22.267 1.00 70.56 221 GLY A C 1
ATOM 1654 O O . GLY A 1 221 ? 6.067 9.895 -22.273 1.00 70.56 221 GLY A O 1
ATOM 1655 N N . LEU A 1 222 ? 5.766 12.047 -22.842 1.00 74.94 222 LEU A N 1
ATOM 1656 C CA . LEU A 1 222 ? 7.073 12.240 -23.493 1.00 74.94 222 LEU A CA 1
ATOM 1657 C C . LEU A 1 222 ? 7.407 11.148 -24.538 1.00 74.94 222 LEU A C 1
ATOM 1659 O O . LEU A 1 222 ? 8.576 10.872 -24.810 1.00 74.94 222 LEU A O 1
ATOM 1663 N N . GLY A 1 223 ? 6.378 10.500 -25.104 1.00 65.62 223 GLY A N 1
ATOM 1664 C CA . GLY A 1 223 ? 6.487 9.406 -26.076 1.00 65.62 223 GLY A CA 1
ATOM 1665 C C . GLY A 1 223 ? 7.131 8.114 -25.555 1.00 65.62 223 GLY A C 1
ATOM 1666 O O . GLY A 1 223 ? 7.466 7.249 -26.362 1.00 65.62 223 GLY A O 1
ATOM 1667 N N . ARG A 1 224 ? 7.358 7.988 -24.240 1.00 72.62 224 ARG A N 1
ATOM 1668 C CA . ARG A 1 224 ? 8.034 6.833 -23.612 1.00 72.62 224 ARG A CA 1
ATOM 1669 C C . ARG A 1 224 ? 7.314 6.273 -22.385 1.00 72.62 224 ARG A C 1
ATOM 1671 O O . ARG A 1 224 ? 7.689 5.200 -21.926 1.00 72.62 224 ARG A O 1
ATOM 1678 N N . LEU A 1 225 ? 6.345 7.002 -21.839 1.00 76.56 225 LEU A N 1
ATOM 1679 C CA . LEU A 1 225 ? 5.591 6.637 -20.641 1.00 76.56 225 LEU A CA 1
ATOM 1680 C C . LEU A 1 225 ? 4.153 6.286 -21.036 1.00 76.56 225 LEU A C 1
ATOM 1682 O O . LEU A 1 225 ? 3.595 6.936 -21.923 1.00 76.56 225 LEU A O 1
ATOM 1686 N N . GLY A 1 226 ? 3.561 5.303 -20.363 1.00 75.56 226 GLY A N 1
ATOM 1687 C CA . GLY A 1 226 ? 2.207 4.829 -20.641 1.00 75.56 226 GLY A CA 1
ATOM 1688 C C . GLY A 1 226 ? 2.137 3.461 -21.321 1.00 75.56 226 GLY A C 1
ATOM 1689 O O . GLY A 1 226 ? 3.043 3.064 -22.057 1.00 75.56 226 GLY A O 1
ATOM 1690 N N . GLU A 1 227 ? 1.024 2.764 -21.119 1.00 76.31 227 GLU A N 1
ATOM 1691 C CA . GLU A 1 227 ? 0.622 1.561 -21.843 1.00 76.31 227 GLU A CA 1
ATOM 1692 C C . GLU A 1 227 ? -0.267 1.932 -23.044 1.00 76.31 227 GLU A C 1
ATOM 1694 O O . GLU A 1 227 ? -1.166 2.772 -22.964 1.00 76.31 227 GLU A O 1
ATOM 1699 N N . LYS A 1 228 ? -0.025 1.290 -24.193 1.00 83.00 228 LYS A N 1
ATOM 1700 C CA . LYS A 1 228 ? -0.916 1.386 -25.357 1.00 83.00 228 LYS A CA 1
ATOM 1701 C C . LYS A 1 228 ? -2.146 0.505 -25.151 1.00 83.00 228 LYS A C 1
ATOM 1703 O O . LYS A 1 228 ? -2.047 -0.574 -24.579 1.00 83.00 228 LYS A O 1
ATOM 1708 N N . TRP A 1 229 ? -3.274 0.875 -25.747 1.00 83.31 229 TRP A N 1
ATOM 1709 C CA . TRP A 1 229 ? -4.417 -0.034 -25.799 1.00 83.31 229 TRP A CA 1
ATOM 1710 C C . TRP A 1 229 ? -4.098 -1.286 -26.636 1.00 83.31 229 TRP A C 1
ATOM 1712 O O . TRP A 1 229 ? -3.744 -1.171 -27.814 1.00 83.31 229 TRP A O 1
ATOM 1722 N N . ASP A 1 230 ? -4.257 -2.473 -26.048 1.00 81.00 230 ASP A N 1
ATOM 1723 C CA . ASP A 1 230 ? -4.062 -3.776 -26.696 1.00 81.00 230 ASP A CA 1
ATOM 1724 C C . ASP A 1 230 ? -5.272 -4.709 -26.468 1.00 81.00 230 ASP A C 1
ATOM 1726 O O . ASP A 1 230 ? -6.204 -4.401 -25.723 1.00 81.00 230 ASP A O 1
ATOM 1730 N N . ASN A 1 231 ? -5.278 -5.883 -27.103 1.00 78.31 231 ASN A N 1
ATOM 1731 C CA . ASN A 1 231 ? -6.348 -6.877 -26.974 1.00 78.31 231 ASN A CA 1
ATOM 1732 C C . ASN A 1 231 ? -6.552 -7.342 -25.520 1.00 78.31 231 ASN A C 1
ATOM 1734 O O . ASN A 1 231 ? -7.678 -7.629 -25.113 1.00 78.31 231 ASN A O 1
ATOM 1738 N N . TYR A 1 232 ? -5.486 -7.368 -24.717 1.00 75.69 232 TYR A N 1
ATOM 1739 C CA . TYR A 1 232 ? -5.557 -7.700 -23.292 1.00 75.69 232 TYR A CA 1
ATOM 1740 C C . TYR A 1 232 ? -6.097 -6.548 -22.430 1.00 75.69 232 TYR A C 1
ATOM 1742 O O . TYR A 1 232 ? -6.642 -6.804 -21.354 1.00 75.69 232 TYR A O 1
ATOM 1750 N N . SER A 1 233 ? -6.061 -5.301 -22.914 1.00 79.94 233 SER A N 1
ATOM 1751 C CA . SER A 1 233 ? -6.631 -4.144 -22.209 1.00 79.94 233 SER A CA 1
ATOM 1752 C C . SER A 1 233 ? -8.156 -4.246 -22.073 1.00 79.94 233 SER A C 1
ATOM 1754 O O . SER A 1 233 ? -8.726 -3.752 -21.102 1.00 79.94 233 SER A O 1
ATOM 1756 N N . TYR A 1 234 ? -8.836 -4.972 -22.972 1.00 82.44 234 TYR A N 1
ATOM 1757 C CA . TYR A 1 234 ? -10.258 -5.300 -22.800 1.00 82.44 234 TYR A CA 1
ATOM 1758 C C . TYR A 1 234 ? -10.506 -6.186 -21.573 1.00 82.44 234 TYR A C 1
ATOM 1760 O O . TYR A 1 234 ? -11.486 -5.989 -20.854 1.00 82.44 234 TYR A O 1
ATOM 1768 N N . LEU A 1 235 ? -9.613 -7.141 -21.308 1.00 77.38 235 LEU A N 1
ATOM 1769 C CA . LEU A 1 235 ? -9.712 -8.016 -20.142 1.00 77.38 235 LEU A CA 1
ATOM 1770 C C . LEU A 1 235 ? -9.372 -7.259 -18.849 1.00 77.38 235 LEU A C 1
ATOM 1772 O O . LEU A 1 235 ? -10.071 -7.429 -17.849 1.00 77.38 235 LEU A O 1
ATOM 1776 N N . GLN A 1 236 ? -8.380 -6.360 -18.890 1.00 74.94 236 GLN A N 1
ATOM 1777 C CA . GLN A 1 236 ? -8.092 -5.420 -17.797 1.00 74.94 236 GLN A CA 1
ATOM 1778 C C . GLN A 1 236 ? -9.324 -4.560 -17.464 1.00 74.94 236 GLN A C 1
ATOM 1780 O O . GLN A 1 236 ? -9.734 -4.497 -16.305 1.00 74.94 236 GLN A O 1
ATOM 1785 N N . LEU A 1 237 ? -9.973 -3.967 -18.477 1.00 82.94 237 LEU A N 1
ATOM 1786 C CA . LEU A 1 237 ? -11.179 -3.148 -18.310 1.00 82.94 237 LEU A CA 1
ATOM 1787 C C . LEU A 1 237 ? -12.318 -3.930 -17.643 1.00 82.94 237 LEU A C 1
ATOM 1789 O O . LEU A 1 237 ? -12.935 -3.431 -16.702 1.00 82.94 237 LEU A O 1
ATOM 1793 N N . VAL A 1 238 ? -12.591 -5.157 -18.099 1.00 83.50 238 VAL A N 1
ATOM 1794 C CA . VAL A 1 238 ? -13.602 -6.027 -17.472 1.00 83.50 238 VAL A CA 1
ATOM 1795 C C . VAL A 1 238 ? -13.253 -6.292 -16.005 1.00 83.50 238 VAL A C 1
ATOM 1797 O O . VAL A 1 238 ? -14.128 -6.201 -15.142 1.00 83.50 238 VAL A O 1
ATOM 1800 N N . GLY A 1 239 ? -11.978 -6.549 -15.704 1.00 79.50 239 GLY A N 1
ATOM 1801 C CA . GLY A 1 239 ? -11.494 -6.704 -14.334 1.00 79.50 239 GLY A CA 1
ATOM 1802 C C . GLY A 1 239 ? -11.745 -5.474 -13.465 1.00 79.50 239 GLY A C 1
ATOM 1803 O O . GLY A 1 239 ? -12.259 -5.608 -12.354 1.00 79.50 239 GLY A O 1
ATOM 1804 N N . PHE A 1 240 ? -11.467 -4.276 -13.980 1.00 79.06 240 PHE A N 1
ATOM 1805 C CA . PHE A 1 240 ? -11.741 -3.028 -13.269 1.00 79.06 240 PHE A CA 1
ATOM 1806 C C . PHE A 1 240 ? -13.233 -2.785 -13.044 1.00 79.06 240 PHE A C 1
ATOM 1808 O O . PHE A 1 240 ? -13.614 -2.356 -11.959 1.00 79.06 240 PHE A O 1
ATOM 1815 N N . VAL A 1 241 ? -14.091 -3.093 -14.021 1.00 84.06 241 VAL A N 1
ATOM 1816 C CA . VAL A 1 241 ? -15.550 -2.984 -13.853 1.00 84.06 241 VAL A CA 1
ATOM 1817 C C . VAL A 1 241 ? -16.030 -3.903 -12.730 1.00 84.06 241 VAL A C 1
ATOM 1819 O O . VAL A 1 241 ? -16.777 -3.461 -11.857 1.00 84.06 241 VAL A O 1
ATOM 1822 N N . ILE A 1 242 ? -15.569 -5.157 -12.710 1.00 83.44 242 ILE A N 1
ATOM 1823 C CA . ILE A 1 242 ? -15.894 -6.109 -11.639 1.00 83.44 242 ILE A CA 1
ATOM 1824 C C . ILE A 1 242 ? -15.391 -5.593 -10.288 1.00 83.44 242 ILE A C 1
ATOM 1826 O O . ILE A 1 242 ? -16.136 -5.639 -9.311 1.00 83.44 242 ILE A O 1
ATOM 1830 N N . LEU A 1 243 ? -14.165 -5.066 -10.233 1.00 78.88 243 LEU A N 1
ATOM 1831 C CA . LEU A 1 243 ? -13.573 -4.509 -9.018 1.00 78.88 243 LEU A CA 1
ATOM 1832 C C . LEU A 1 243 ? -14.393 -3.323 -8.492 1.00 78.88 243 LEU A C 1
ATOM 1834 O O . LEU A 1 243 ? -14.770 -3.325 -7.326 1.00 78.88 243 LEU A O 1
ATOM 1838 N N . VAL A 1 244 ? -14.760 -2.362 -9.345 1.00 80.31 244 VAL A N 1
ATOM 1839 C CA . VAL A 1 244 ? -15.594 -1.209 -8.958 1.00 80.31 244 VAL A CA 1
ATOM 1840 C C . VAL A 1 244 ? -16.965 -1.654 -8.457 1.00 80.31 244 VAL A C 1
ATOM 1842 O O . VAL A 1 244 ? -17.420 -1.174 -7.418 1.00 80.31 244 VAL A O 1
ATOM 1845 N N . ILE A 1 245 ? -17.620 -2.586 -9.156 1.00 84.31 245 ILE A N 1
ATOM 1846 C CA . ILE A 1 245 ? -18.912 -3.133 -8.719 1.00 84.31 245 ILE A CA 1
ATOM 1847 C C . ILE A 1 245 ? -18.759 -3.819 -7.360 1.00 84.31 245 ILE A C 1
ATOM 1849 O O . ILE A 1 245 ? -19.545 -3.541 -6.456 1.00 84.31 245 ILE A O 1
ATOM 1853 N N . GLY A 1 246 ? -17.742 -4.669 -7.196 1.00 81.75 246 GLY A N 1
ATOM 1854 C CA . GLY A 1 246 ? -17.452 -5.363 -5.943 1.00 81.75 246 GLY A CA 1
ATOM 1855 C C . GLY A 1 246 ? -17.251 -4.390 -4.785 1.00 81.75 246 GLY A C 1
ATOM 1856 O O . GLY A 1 246 ? -17.886 -4.535 -3.745 1.00 81.75 246 GLY A O 1
ATOM 1857 N N . THR A 1 247 ? -16.461 -3.341 -4.999 1.00 76.94 247 THR A N 1
ATOM 1858 C CA . THR A 1 247 ? -16.197 -2.293 -4.010 1.00 76.94 247 THR A CA 1
ATOM 1859 C C . THR A 1 247 ? -17.463 -1.530 -3.608 1.00 76.94 247 THR A C 1
ATOM 1861 O O . THR A 1 247 ? -17.706 -1.309 -2.421 1.00 76.94 247 THR A O 1
ATOM 1864 N N . VAL A 1 248 ? -18.315 -1.166 -4.571 1.00 78.81 248 VAL A N 1
ATOM 1865 C CA . VAL A 1 248 ? -19.586 -0.472 -4.291 1.00 78.81 248 VAL A CA 1
ATOM 1866 C C . VAL A 1 248 ? -20.578 -1.381 -3.562 1.00 78.81 248 VAL A C 1
ATOM 1868 O O . VAL A 1 248 ? -21.263 -0.933 -2.642 1.00 78.81 248 VAL A O 1
ATOM 1871 N N . VAL A 1 249 ? -20.678 -2.651 -3.965 1.00 83.75 249 VAL A N 1
ATOM 1872 C CA . VAL A 1 249 ? -21.552 -3.638 -3.312 1.00 83.75 249 VAL A CA 1
ATOM 1873 C C . VAL A 1 249 ? -21.093 -3.892 -1.880 1.00 83.75 249 VAL A C 1
ATOM 1875 O O . VAL A 1 249 ? -21.926 -3.891 -0.976 1.00 83.75 249 VAL A O 1
ATOM 1878 N N . TYR A 1 250 ? -19.785 -4.044 -1.666 1.00 77.81 250 TYR A N 1
ATOM 1879 C CA . TYR A 1 250 ? -19.202 -4.221 -0.340 1.00 77.81 250 TYR A CA 1
ATOM 1880 C C . TYR A 1 250 ? -19.524 -3.035 0.577 1.00 77.81 250 TYR A C 1
ATOM 1882 O O . TYR A 1 250 ? -20.051 -3.236 1.670 1.00 77.81 250 TYR A O 1
ATOM 1890 N N . GLY A 1 251 ? -19.325 -1.803 0.093 1.00 73.56 251 GLY A N 1
ATOM 1891 C CA . GLY A 1 251 ? -19.659 -0.594 0.853 1.00 73.56 251 GLY A CA 1
ATOM 1892 C C . GLY A 1 251 ? -21.141 -0.512 1.240 1.00 73.56 251 GLY A C 1
ATOM 1893 O O . GLY A 1 251 ? -21.466 -0.221 2.387 1.00 73.56 251 GLY A O 1
ATOM 1894 N N . ARG A 1 252 ? -22.060 -0.842 0.320 1.00 78.94 252 ARG A N 1
ATOM 1895 C CA . ARG A 1 252 ? -23.504 -0.868 0.631 1.00 78.94 252 ARG A CA 1
ATOM 1896 C C . ARG A 1 252 ? -23.891 -1.962 1.622 1.00 78.94 252 ARG A C 1
ATOM 1898 O O . ARG A 1 252 ? -24.807 -1.761 2.416 1.00 78.94 252 ARG A O 1
ATOM 1905 N N . GLY A 1 253 ? -23.237 -3.120 1.550 1.00 79.38 253 GLY A N 1
ATOM 1906 C CA . GLY A 1 253 ? -23.464 -4.215 2.491 1.00 79.38 253 GLY A CA 1
ATOM 1907 C C . GLY A 1 253 ? -23.099 -3.821 3.923 1.00 79.38 253 GLY A C 1
ATOM 1908 O O . GLY A 1 253 ? -23.857 -4.109 4.849 1.00 79.38 253 GLY A O 1
ATOM 1909 N N . ASP A 1 254 ? -21.990 -3.102 4.092 1.00 70.62 254 ASP A N 1
ATOM 1910 C CA . ASP A 1 254 ? -21.545 -2.605 5.396 1.00 70.62 254 ASP A CA 1
ATOM 1911 C C . ASP A 1 254 ? -22.540 -1.597 6.003 1.00 70.62 254 ASP A C 1
ATOM 1913 O O . ASP A 1 254 ? -22.986 -1.756 7.144 1.00 70.62 254 ASP A O 1
ATOM 1917 N N . GLU A 1 255 ? -23.014 -0.631 5.205 1.00 69.62 255 GLU A N 1
ATOM 1918 C CA . GLU A 1 255 ? -24.050 0.326 5.629 1.00 69.62 255 GLU A CA 1
ATOM 1919 C C . GLU A 1 255 ? -25.332 -0.376 6.115 1.00 69.62 255 GLU A C 1
ATOM 1921 O O . GLU A 1 255 ? -25.911 -0.001 7.142 1.00 69.62 255 GLU A O 1
ATOM 1926 N N . GLN A 1 256 ? -25.766 -1.425 5.408 1.00 74.94 256 GLN A N 1
ATOM 1927 C CA . GLN A 1 256 ? -26.941 -2.215 5.787 1.00 74.94 256 GLN A CA 1
ATOM 1928 C C . GLN A 1 256 ? -26.731 -2.983 7.097 1.00 74.94 256 GLN A C 1
ATOM 1930 O O . GLN A 1 256 ? -27.642 -3.033 7.930 1.00 74.94 256 GLN A O 1
ATOM 1935 N N . HIS A 1 257 ? -25.544 -3.558 7.308 1.00 68.81 257 HIS A N 1
ATOM 1936 C CA . HIS A 1 257 ? -25.228 -4.278 8.539 1.00 68.81 257 HIS A CA 1
ATOM 1937 C C . HIS A 1 257 ? -25.284 -3.349 9.758 1.00 68.81 257 HIS A C 1
ATOM 1939 O O . HIS A 1 257 ? -25.924 -3.676 10.764 1.00 68.81 257 HIS A O 1
ATOM 1945 N N . VAL A 1 258 ? -24.707 -2.151 9.646 1.00 67.00 258 VAL A N 1
ATOM 1946 C CA . VAL A 1 258 ? -24.754 -1.131 10.703 1.00 67.00 258 VAL A CA 1
ATOM 1947 C C . VAL A 1 258 ? -26.194 -0.713 11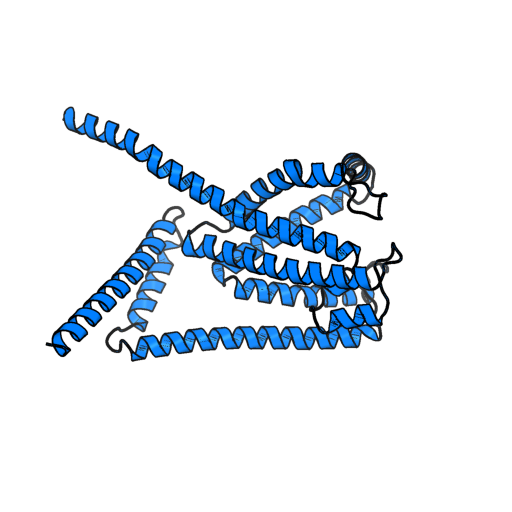.018 1.00 67.00 258 VAL A C 1
ATOM 1949 O O . VAL A 1 258 ? -26.564 -0.596 12.191 1.00 67.00 258 VAL A O 1
ATOM 1952 N N . GLU A 1 259 ? -27.029 -0.507 9.999 1.00 70.12 259 GLU A N 1
ATOM 1953 C CA . GLU A 1 259 ? -28.416 -0.077 10.200 1.00 70.12 259 GLU A CA 1
ATOM 1954 C C . GLU A 1 259 ? -29.290 -1.185 10.809 1.00 70.12 259 GLU A C 1
ATOM 1956 O O . GLU A 1 259 ? -30.092 -0.914 11.709 1.00 70.12 259 GLU A O 1
ATOM 1961 N N . SER A 1 260 ? -29.072 -2.447 10.421 1.00 69.75 260 SER A N 1
ATOM 1962 C CA . SER A 1 260 ? -29.738 -3.596 11.049 1.00 69.75 260 SER A CA 1
ATOM 1963 C C . SER A 1 260 ? -29.424 -3.688 12.547 1.00 69.75 260 SER A C 1
ATOM 1965 O O . SER A 1 260 ? -30.347 -3.769 13.361 1.00 69.75 260 SER A O 1
ATOM 1967 N N . HIS A 1 261 ? -28.154 -3.532 12.938 1.00 66.56 261 HIS A N 1
ATOM 1968 C CA . HIS A 1 261 ? -27.741 -3.539 14.342 1.00 66.56 261 HIS A CA 1
ATOM 1969 C C . HIS A 1 261 ? -28.367 -2.387 15.137 1.00 66.56 261 HIS A C 1
ATOM 1971 O O . HIS A 1 261 ? -28.848 -2.593 16.254 1.00 66.56 261 HIS A O 1
ATOM 1977 N N . LYS A 1 262 ? -28.416 -1.173 14.568 1.00 69.69 262 LYS A N 1
ATOM 1978 C CA . LYS A 1 262 ? -29.111 -0.040 15.204 1.00 69.69 262 LYS A CA 1
ATOM 1979 C C . LYS A 1 262 ? -30.592 -0.334 15.409 1.00 69.69 262 LYS A C 1
ATOM 1981 O O . LYS A 1 262 ? -31.111 -0.054 16.488 1.00 69.69 262 LYS A O 1
ATOM 1986 N N . SER A 1 263 ? -31.260 -0.894 14.400 1.00 71.31 263 SER A N 1
ATOM 1987 C CA . SER A 1 263 ? -32.688 -1.219 14.474 1.00 71.31 263 SER A CA 1
ATOM 1988 C C . SER A 1 263 ? -32.983 -2.279 15.543 1.00 71.31 263 SER A C 1
ATOM 1990 O O . SER A 1 263 ? -33.917 -2.111 16.324 1.00 71.31 263 SER A O 1
ATOM 1992 N N . GLN A 1 264 ? -32.124 -3.297 15.665 1.00 73.06 264 GLN A N 1
ATOM 1993 C CA . GLN A 1 264 ? -32.237 -4.366 16.658 1.00 73.06 264 GLN A CA 1
ATOM 1994 C C . GLN A 1 264 ? -31.989 -3.863 18.092 1.00 73.06 264 GLN A C 1
ATOM 1996 O O . GLN A 1 264 ? -32.686 -4.246 19.034 1.00 73.06 264 GLN A O 1
ATOM 2001 N N . ILE A 1 265 ? -31.029 -2.954 18.280 1.00 63.25 265 ILE A N 1
ATOM 2002 C CA . ILE A 1 265 ? -30.806 -2.296 19.578 1.00 63.25 265 ILE A CA 1
ATOM 2003 C C . ILE A 1 265 ? -31.993 -1.384 19.927 1.00 63.25 265 ILE A C 1
ATOM 2005 O O . ILE A 1 265 ? -32.437 -1.366 21.076 1.00 63.25 265 ILE A O 1
ATOM 2009 N N . ALA A 1 266 ? -32.531 -0.650 18.947 1.00 67.44 266 ALA A N 1
ATOM 2010 C CA . ALA A 1 266 ? -33.684 0.226 19.142 1.00 67.44 266 ALA A CA 1
ATOM 2011 C C . ALA A 1 266 ? -34.955 -0.552 19.522 1.00 67.44 266 ALA A C 1
ATOM 2013 O O . ALA A 1 266 ? -35.702 -0.092 20.383 1.00 67.44 266 ALA A O 1
ATOM 2014 N N . SER A 1 267 ? -35.178 -1.738 18.944 1.00 68.12 267 SER A N 1
ATOM 2015 C CA . SER A 1 267 ? -36.304 -2.604 19.317 1.00 68.12 267 SER A CA 1
ATOM 2016 C C . SER A 1 267 ? -36.137 -3.240 20.699 1.00 68.12 267 SER A C 1
ATOM 2018 O O . SER A 1 267 ? -37.127 -3.439 21.395 1.00 68.12 267 SER A O 1
ATOM 2020 N N . THR A 1 268 ? -34.901 -3.537 21.113 1.00 71.50 268 THR A N 1
ATOM 2021 C CA . THR A 1 268 ? -34.598 -4.148 22.423 1.00 71.50 268 THR A CA 1
ATOM 2022 C C . THR A 1 268 ? -34.712 -3.140 23.576 1.00 71.50 268 THR A C 1
ATOM 2024 O O . THR A 1 268 ? -35.053 -3.512 24.695 1.00 71.50 268 THR A O 1
ATOM 2027 N N . HIS A 1 269 ? -34.474 -1.848 23.317 1.00 65.75 269 HIS A N 1
ATOM 2028 C CA . HIS A 1 269 ? -34.532 -0.788 24.332 1.00 65.75 269 HIS A CA 1
ATOM 2029 C C . HIS A 1 269 ? -35.421 0.395 23.901 1.00 65.75 269 HIS A C 1
ATOM 2031 O O . HIS A 1 269 ? -34.909 1.484 23.617 1.00 65.75 269 HIS A O 1
ATOM 2037 N N . PRO A 1 270 ? -36.758 0.228 23.900 1.00 60.50 270 PRO A N 1
ATOM 2038 C CA . PRO A 1 270 ? -37.698 1.219 23.366 1.00 60.50 270 PRO A CA 1
ATOM 2039 C C . PRO A 1 270 ? -37.812 2.505 24.207 1.00 60.50 270 PRO A C 1
ATOM 2041 O O . PRO A 1 270 ? -38.288 3.524 23.714 1.00 60.50 270 PRO A O 1
ATOM 2044 N N . HIS A 1 271 ? -37.360 2.492 25.466 1.00 61.84 271 HIS A N 1
ATOM 2045 C CA . HIS A 1 271 ? -37.435 3.645 26.380 1.00 61.84 271 HIS A CA 1
ATOM 2046 C C . HIS A 1 271 ? -36.230 4.598 26.273 1.00 61.84 271 HIS A C 1
ATOM 2048 O O . HIS A 1 271 ? -36.272 5.707 26.810 1.00 61.84 271 HIS A O 1
ATOM 2054 N N . LEU A 1 272 ? -35.141 4.200 25.599 1.00 59.19 272 LEU A N 1
ATOM 2055 C CA . LEU A 1 272 ? -33.977 5.067 25.416 1.00 59.19 272 LEU A CA 1
ATOM 2056 C C . LEU A 1 272 ? -34.179 5.947 24.177 1.00 59.19 272 LEU A C 1
ATOM 2058 O O . LEU A 1 272 ? -34.126 5.486 23.039 1.00 59.19 272 LEU A O 1
ATOM 2062 N N . HIS A 1 273 ? -34.377 7.250 24.394 1.00 57.69 273 HIS A N 1
ATOM 2063 C CA . HIS A 1 273 ? -34.526 8.249 23.331 1.00 57.69 273 HIS A CA 1
ATOM 2064 C C . HIS A 1 273 ? -33.166 8.532 22.650 1.00 57.69 273 HIS A C 1
ATOM 2066 O O . HIS A 1 273 ? -32.540 9.585 22.820 1.00 57.69 273 HIS A O 1
ATOM 2072 N N . TRP A 1 274 ? -32.677 7.553 21.885 1.00 60.41 274 TRP A N 1
ATOM 2073 C CA . TRP A 1 274 ? -31.332 7.515 21.303 1.00 60.41 274 TRP A CA 1
ATOM 2074 C C . TRP A 1 274 ? -31.031 8.688 20.373 1.00 60.41 274 TRP A C 1
ATOM 2076 O O . TRP A 1 274 ? -29.905 9.176 20.358 1.00 60.41 274 TRP A O 1
ATOM 2086 N N . GLN A 1 275 ? -32.024 9.214 19.653 1.00 54.88 275 GLN A N 1
ATOM 2087 C CA . GLN A 1 275 ? -31.830 10.383 18.790 1.00 54.88 275 GLN A CA 1
ATOM 2088 C C . GLN A 1 275 ? -31.456 11.639 19.590 1.00 54.88 275 GLN A C 1
ATOM 2090 O O . GLN A 1 275 ? -30.629 12.431 19.141 1.00 54.88 275 GLN A O 1
ATOM 2095 N N . GLY A 1 276 ? -32.011 11.791 20.797 1.00 56.22 276 GLY A N 1
ATOM 2096 C CA . GLY A 1 276 ? -31.667 12.872 21.717 1.00 56.22 276 GLY A CA 1
ATOM 2097 C C . GLY A 1 276 ? -30.271 12.686 22.303 1.00 56.22 276 GLY A C 1
ATOM 2098 O O . GLY A 1 276 ? -29.473 13.615 22.257 1.00 56.22 276 GLY A O 1
ATOM 2099 N N . ALA A 1 277 ? -29.945 11.480 22.779 1.00 52.91 277 ALA A N 1
ATOM 2100 C CA . ALA A 1 277 ? -28.638 11.161 23.359 1.00 52.91 277 ALA A CA 1
ATOM 2101 C C . ALA A 1 277 ? -27.491 11.241 22.334 1.00 52.91 277 ALA A C 1
ATOM 2103 O O . ALA A 1 277 ? -26.465 11.852 22.617 1.00 52.91 277 ALA A O 1
ATOM 2104 N N . LEU A 1 278 ? -27.677 10.712 21.120 1.00 53.41 278 LEU A N 1
ATOM 2105 C CA . LEU A 1 278 ? -26.694 10.767 20.031 1.00 53.41 278 LEU A CA 1
ATOM 2106 C C . LEU A 1 278 ? -26.502 12.185 19.496 1.00 53.41 278 LEU A C 1
ATOM 2108 O O . LEU A 1 278 ? -25.382 12.555 19.158 1.00 53.41 278 LEU A O 1
ATOM 2112 N N . LYS A 1 279 ? -27.569 12.992 19.422 1.00 48.66 279 LYS A N 1
ATOM 2113 C CA . LYS A 1 279 ? -27.466 14.409 19.050 1.00 48.66 279 LYS A CA 1
ATOM 2114 C C . LYS A 1 279 ? -26.762 15.205 20.149 1.00 48.66 279 LYS A C 1
ATOM 2116 O O . LYS A 1 279 ? -25.852 15.952 19.832 1.00 48.66 279 LYS A O 1
ATOM 2121 N N . LYS A 1 280 ? -27.063 14.947 21.429 1.00 44.28 280 LYS A N 1
ATOM 2122 C CA . LYS A 1 280 ? -26.354 15.548 22.573 1.00 44.28 280 LYS A CA 1
ATOM 2123 C C . LYS A 1 280 ? -24.878 15.148 22.610 1.00 44.28 280 LYS A C 1
ATOM 2125 O O . LYS A 1 280 ? -24.044 16.008 22.831 1.00 44.28 280 LYS A O 1
ATOM 2130 N N . LEU A 1 281 ? -24.541 13.887 22.337 1.00 45.62 281 LEU A N 1
ATOM 2131 C CA . LEU A 1 281 ? -23.157 13.399 22.250 1.00 45.62 281 LEU A CA 1
ATOM 2132 C C . LEU A 1 281 ? -22.412 13.985 21.041 1.00 45.62 281 LEU A C 1
ATOM 2134 O O . LEU A 1 281 ? -21.255 14.375 21.162 1.00 45.62 281 LEU A O 1
ATOM 2138 N N . ARG A 1 282 ? -23.082 14.119 19.891 1.00 43.72 282 ARG A N 1
ATOM 2139 C CA . ARG A 1 282 ? -22.552 14.776 18.683 1.00 43.72 282 ARG A CA 1
ATOM 2140 C C . ARG A 1 282 ? -22.379 16.286 18.864 1.00 43.72 282 ARG A C 1
ATOM 2142 O O . ARG A 1 282 ? -21.412 16.849 18.363 1.00 43.72 282 ARG A O 1
ATOM 2149 N N . ASP A 1 283 ? -23.275 16.928 19.602 1.00 42.69 283 ASP A N 1
ATOM 2150 C CA . ASP A 1 283 ? -23.203 18.351 19.935 1.00 42.69 283 ASP A CA 1
ATOM 2151 C C . ASP A 1 283 ? -22.232 18.617 21.094 1.00 42.69 283 ASP A C 1
ATOM 2153 O O . ASP A 1 283 ? -21.646 19.686 21.131 1.00 42.69 283 ASP A O 1
ATOM 2157 N N . LEU A 1 284 ? -21.960 17.649 21.977 1.00 41.31 284 LEU A N 1
ATOM 2158 C CA . LEU A 1 284 ? -20.819 17.668 22.907 1.00 41.31 284 LEU A CA 1
ATOM 2159 C C . LEU A 1 284 ? -19.481 17.442 22.178 1.00 41.31 284 LEU A C 1
ATOM 2161 O O . LEU A 1 284 ? -18.457 17.960 22.615 1.00 41.31 284 LEU A O 1
ATOM 2165 N N . ARG A 1 285 ? -19.485 16.735 21.037 1.00 41.88 285 ARG A N 1
ATOM 2166 C CA . ARG A 1 285 ? -18.315 16.537 20.157 1.00 41.88 285 ARG A CA 1
ATOM 2167 C C . ARG A 1 285 ? -17.901 17.822 19.419 1.00 41.88 285 ARG A C 1
ATOM 2169 O O . ARG A 1 285 ? -16.723 17.995 19.132 1.00 41.88 285 ARG A O 1
ATOM 2176 N N . ARG A 1 286 ? -18.837 18.735 19.113 1.00 35.78 286 ARG A N 1
ATOM 2177 C CA . ARG A 1 286 ? -18.600 19.916 18.247 1.00 35.78 286 ARG A CA 1
ATOM 2178 C C . ARG A 1 286 ? -17.890 21.131 18.889 1.00 35.78 286 ARG A C 1
ATOM 2180 O O . ARG A 1 286 ? -17.049 21.707 18.205 1.00 35.78 286 ARG A O 1
ATOM 2187 N N . PRO A 1 287 ? -18.137 21.555 20.145 1.00 34.25 287 PRO A N 1
ATOM 2188 C CA . PRO A 1 287 ? -17.485 22.736 20.721 1.00 34.25 287 PRO A CA 1
ATOM 2189 C C . PRO A 1 287 ? -16.093 22.453 21.313 1.00 34.25 287 PRO A C 1
ATOM 2191 O O . PRO A 1 287 ? -15.378 23.393 21.646 1.00 34.25 287 PRO A O 1
ATOM 2194 N N . LEU A 1 288 ? -15.671 21.187 21.417 1.00 36.09 288 LEU A N 1
ATOM 2195 C CA . LEU A 1 288 ? -14.367 20.797 21.980 1.00 36.09 288 LEU A CA 1
ATOM 2196 C C . LEU A 1 288 ? -13.237 20.683 20.940 1.00 36.09 288 LEU A C 1
ATOM 2198 O O . LEU A 1 288 ? -12.089 20.450 21.305 1.00 36.09 288 LEU A O 1
ATOM 2202 N N . HIS A 1 289 ? -13.525 20.940 19.660 1.00 36.66 289 HIS A N 1
ATOM 2203 C CA . HIS A 1 289 ? -12.563 20.868 18.551 1.00 36.66 289 HIS A CA 1
ATOM 2204 C C . HIS A 1 289 ? -11.491 21.988 18.571 1.00 36.66 289 HIS A C 1
ATOM 2206 O O . HIS A 1 289 ? -10.649 22.064 17.677 1.00 36.66 289 HIS A O 1
ATOM 2212 N N . ARG A 1 290 ? -11.496 22.889 19.567 1.00 32.56 290 ARG A N 1
ATOM 2213 C CA . ARG A 1 290 ? -10.618 24.076 19.578 1.00 32.56 290 ARG A CA 1
ATOM 2214 C C . ARG A 1 290 ? -9.529 24.117 20.645 1.00 32.56 290 ARG A C 1
ATOM 2216 O O . ARG A 1 290 ? -8.780 25.086 20.661 1.00 32.56 290 ARG A O 1
ATOM 2223 N N . SER A 1 291 ? -9.384 23.095 21.485 1.00 30.12 291 SER A N 1
ATOM 2224 C CA . SER A 1 291 ? -8.234 23.021 22.390 1.00 30.12 291 SER A CA 1
ATOM 2225 C C . SER A 1 291 ? -7.563 21.664 22.278 1.00 30.12 291 SER A C 1
ATOM 2227 O O . SER A 1 291 ? -8.004 20.666 22.845 1.00 30.12 291 SER A O 1
ATOM 2229 N N . THR A 1 292 ? -6.465 21.666 21.527 1.00 37.94 292 THR A N 1
ATOM 2230 C CA . THR A 1 292 ? -5.330 20.758 21.685 1.00 37.94 292 THR A CA 1
ATOM 2231 C C . THR A 1 292 ? -5.124 20.420 23.165 1.00 37.94 292 THR A C 1
ATOM 2233 O O . THR A 1 292 ? -5.193 21.311 24.011 1.00 37.94 292 THR A O 1
ATOM 2236 N N . TYR A 1 293 ? -4.865 19.143 23.459 1.00 37.44 293 TYR A N 1
ATOM 2237 C CA . TYR A 1 293 ? -4.637 18.577 24.800 1.00 37.44 293 TYR A CA 1
ATOM 2238 C C . TYR A 1 293 ? -5.914 18.360 25.643 1.00 37.44 293 TYR A C 1
ATOM 2240 O O . TYR A 1 293 ? -6.201 19.079 26.591 1.00 37.44 293 TYR A O 1
ATOM 2248 N N . GLY A 1 294 ? -6.679 17.308 25.323 1.00 35.66 294 GLY A N 1
ATOM 2249 C CA . GLY A 1 294 ? -7.810 16.856 26.159 1.00 35.66 294 GLY A CA 1
ATOM 2250 C C . GLY A 1 294 ? -8.678 15.735 25.568 1.00 35.66 294 GLY A C 1
ATOM 2251 O O . GLY A 1 294 ? -9.417 15.067 26.290 1.00 35.66 294 GLY A O 1
ATOM 2252 N N . ILE A 1 295 ? -8.555 15.476 24.264 1.00 42.88 295 ILE A N 1
ATOM 2253 C CA . ILE A 1 295 ? -9.499 14.658 23.479 1.00 42.88 295 ILE A CA 1
ATOM 2254 C C . ILE A 1 295 ? -9.457 13.159 23.847 1.00 42.88 295 ILE A C 1
ATOM 2256 O O . ILE A 1 295 ? -10.495 12.501 23.893 1.00 42.88 295 ILE A O 1
ATOM 2260 N N . ALA A 1 296 ? -8.299 12.628 24.246 1.00 37.81 296 ALA A N 1
ATOM 2261 C CA . ALA A 1 296 ? -8.160 11.208 24.578 1.00 37.81 296 ALA A CA 1
ATOM 2262 C C . ALA A 1 296 ? -8.746 10.816 25.957 1.00 37.81 296 ALA A C 1
ATOM 2264 O O . ALA A 1 296 ? -8.937 9.637 26.243 1.00 37.81 296 ALA A O 1
ATOM 2265 N N . SER A 1 297 ? -9.037 11.779 26.838 1.00 35.09 297 SER A N 1
ATOM 2266 C CA . SER A 1 297 ? -9.643 11.529 28.160 1.00 35.09 297 SER A CA 1
ATOM 2267 C C . SER A 1 297 ? -11.170 11.371 28.069 1.00 35.09 297 SER A C 1
ATOM 2269 O O . SER A 1 297 ? -11.767 10.488 28.694 1.00 35.09 297 SER A O 1
ATOM 2271 N N . ALA A 1 298 ? -11.810 12.174 27.215 1.00 38.47 298 ALA A N 1
ATOM 2272 C CA . ALA A 1 298 ? -13.264 12.211 27.086 1.00 38.47 298 ALA A CA 1
ATOM 2273 C C . ALA A 1 298 ? -13.824 11.049 26.245 1.00 38.47 298 ALA A C 1
ATOM 2275 O O . ALA A 1 298 ? -14.838 10.462 26.623 1.00 38.47 298 ALA A O 1
ATOM 2276 N N . ALA A 1 299 ? -13.137 10.657 25.163 1.00 39.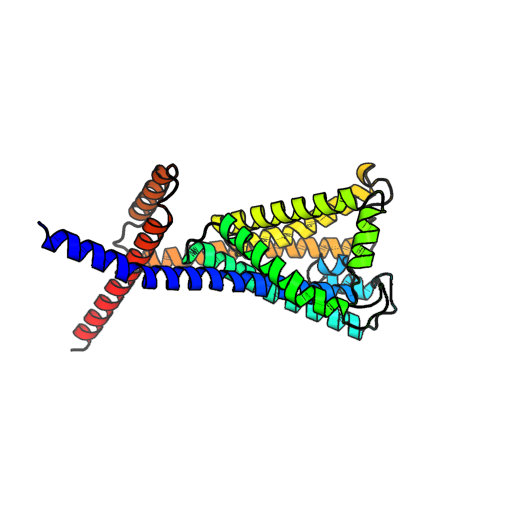09 299 ALA A N 1
ATOM 2277 C CA . ALA A 1 299 ? -13.515 9.491 24.357 1.00 39.09 299 ALA A CA 1
ATOM 2278 C C . ALA A 1 299 ? -13.415 8.187 25.170 1.00 39.09 299 ALA A C 1
ATOM 2280 O O . ALA A 1 299 ? -14.347 7.380 25.181 1.00 39.09 299 ALA A O 1
ATOM 2281 N N . ARG A 1 300 ? -12.345 8.047 25.967 1.00 38.22 300 ARG A N 1
ATOM 2282 C CA . ARG A 1 300 ? -12.180 6.931 26.908 1.00 38.22 300 ARG A CA 1
ATOM 2283 C C . ARG A 1 300 ? -13.268 6.906 27.976 1.00 38.22 300 ARG A C 1
ATOM 2285 O O . ARG A 1 300 ? -13.801 5.839 28.254 1.00 38.22 300 ARG A O 1
ATOM 2292 N N . SER A 1 301 ? -13.662 8.062 28.508 1.00 35.72 301 SER A N 1
ATOM 2293 C CA . SER A 1 301 ? -14.753 8.150 29.487 1.00 35.72 301 SER A CA 1
ATOM 2294 C C . SER A 1 301 ? -16.109 7.754 28.885 1.00 35.72 301 SER A C 1
ATOM 2296 O O . SER A 1 301 ? -16.874 7.042 29.527 1.00 35.72 301 SER A O 1
ATOM 2298 N N . ALA A 1 302 ? -16.399 8.126 27.635 1.00 40.44 302 ALA A N 1
ATOM 2299 C CA . ALA A 1 302 ? -17.654 7.774 26.964 1.00 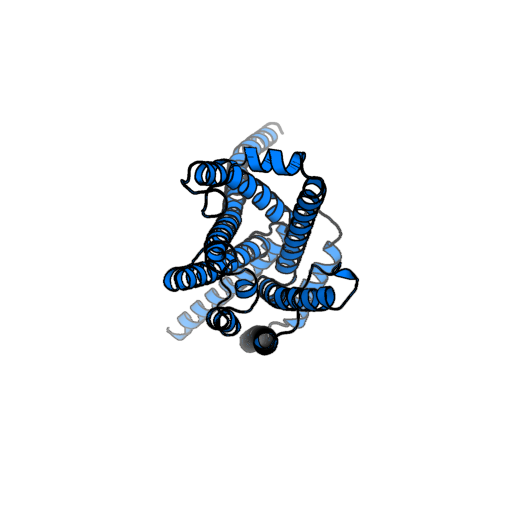40.44 302 ALA A CA 1
ATOM 2300 C C . ALA A 1 302 ? -17.759 6.273 26.629 1.00 40.44 302 ALA A C 1
ATOM 2302 O O . ALA A 1 302 ? -18.820 5.669 26.811 1.00 40.44 302 ALA A O 1
ATOM 2303 N N . VAL A 1 303 ? -16.657 5.649 26.204 1.00 44.06 303 VAL A N 1
ATOM 2304 C CA . VAL A 1 303 ? -16.602 4.200 25.951 1.00 44.06 303 VAL A CA 1
ATOM 2305 C C . VAL A 1 303 ? -16.662 3.412 27.263 1.00 44.06 303 VAL A C 1
ATOM 2307 O O . VAL A 1 303 ? -17.372 2.408 27.329 1.00 44.06 303 VAL A O 1
ATOM 2310 N N . LEU A 1 304 ? -16.009 3.883 28.334 1.00 41.69 304 LEU A N 1
ATOM 2311 C CA . LEU A 1 304 ? -16.112 3.260 29.659 1.00 41.69 304 LEU A CA 1
ATOM 2312 C C . LEU A 1 304 ? -17.540 3.343 30.213 1.00 41.69 304 LEU A C 1
ATOM 2314 O O . LEU A 1 304 ? -18.054 2.351 30.719 1.00 41.69 304 LEU A O 1
ATOM 2318 N N . ILE A 1 305 ? -18.204 4.495 30.077 1.00 45.59 305 ILE A N 1
ATOM 2319 C CA . ILE A 1 305 ? -19.592 4.688 30.525 1.00 45.59 305 ILE A CA 1
ATOM 2320 C C . ILE A 1 305 ? -20.551 3.810 29.708 1.00 45.59 305 ILE A C 1
ATOM 2322 O O . ILE A 1 305 ? -21.443 3.191 30.279 1.00 45.59 305 ILE A O 1
ATOM 2326 N N . SER A 1 306 ? -20.328 3.674 28.397 1.00 44.19 306 SER A N 1
ATOM 2327 C CA . SER A 1 306 ? -21.066 2.742 27.530 1.00 44.19 306 SER A CA 1
ATOM 2328 C C . SER A 1 306 ? -20.880 1.277 27.953 1.00 44.19 306 SER A C 1
ATOM 2330 O O . SER A 1 306 ? -21.850 0.522 28.039 1.00 44.19 306 SER A O 1
ATOM 2332 N N . ARG A 1 307 ? -19.648 0.875 28.291 1.00 48.75 307 ARG A N 1
ATOM 2333 C CA . ARG A 1 307 ? -19.338 -0.480 28.776 1.00 48.75 307 ARG A CA 1
ATOM 2334 C C . ARG A 1 307 ? -19.931 -0.751 30.160 1.00 48.75 307 ARG A C 1
ATOM 2336 O O . ARG A 1 307 ? -20.504 -1.817 30.357 1.00 48.75 307 ARG A O 1
ATOM 2343 N N . HIS A 1 308 ? -19.871 0.208 31.083 1.00 44.22 308 HIS A N 1
ATOM 2344 C CA . HIS A 1 308 ? -20.505 0.090 32.400 1.00 44.22 308 HIS A CA 1
ATOM 2345 C C . HIS A 1 308 ? -22.034 0.072 32.311 1.00 44.22 308 HIS A C 1
ATOM 2347 O O . HIS A 1 308 ? -22.662 -0.695 33.032 1.00 44.22 308 HIS A O 1
ATOM 2353 N N . ALA A 1 309 ? -22.634 0.839 31.397 1.00 45.47 309 ALA A N 1
ATOM 2354 C CA . ALA A 1 309 ? -24.073 0.794 31.148 1.00 45.47 309 ALA A CA 1
ATOM 2355 C C . ALA A 1 309 ? -24.511 -0.563 30.569 1.00 45.47 309 ALA A C 1
ATOM 2357 O O . ALA A 1 309 ? -25.497 -1.131 31.030 1.00 45.47 309 ALA A O 1
ATOM 2358 N N . LYS A 1 310 ? -23.745 -1.129 29.622 1.00 50.56 310 LYS A N 1
ATOM 2359 C CA . LYS A 1 310 ? -23.985 -2.487 29.099 1.00 50.56 310 LYS A CA 1
ATOM 2360 C C . LYS A 1 310 ? -23.805 -3.568 30.170 1.00 50.56 310 LYS A C 1
ATOM 2362 O O . LYS A 1 310 ? -24.612 -4.487 30.235 1.00 50.56 310 LYS A O 1
ATOM 2367 N N . ALA A 1 311 ? -22.787 -3.448 31.024 1.00 47.91 311 ALA A N 1
ATOM 2368 C CA . ALA A 1 311 ? -22.551 -4.389 32.118 1.00 47.91 311 ALA A CA 1
ATOM 2369 C C . ALA A 1 311 ? -23.645 -4.314 33.196 1.00 47.91 311 ALA A C 1
ATOM 2371 O O . ALA A 1 311 ? -24.100 -5.349 33.670 1.00 47.91 311 ALA A O 1
ATOM 2372 N N . ALA A 1 312 ? -24.112 -3.110 33.542 1.00 43.78 312 ALA A N 1
ATOM 2373 C CA . ALA A 1 312 ? -25.212 -2.920 34.484 1.00 43.78 312 ALA A CA 1
ATOM 2374 C C . ALA A 1 312 ? -26.531 -3.498 33.947 1.00 43.78 312 ALA A C 1
ATOM 2376 O O . ALA A 1 312 ? -27.241 -4.156 34.702 1.00 43.78 312 ALA A O 1
ATOM 2377 N N . ALA A 1 313 ? -26.813 -3.319 32.650 1.00 46.84 313 ALA A N 1
ATOM 2378 C CA . ALA A 1 313 ? -27.978 -3.903 31.983 1.00 46.84 313 ALA A CA 1
ATOM 2379 C C . ALA A 1 313 ? -27.925 -5.443 31.948 1.00 46.84 313 ALA A C 1
ATOM 2381 O O . ALA A 1 313 ? -28.926 -6.102 32.212 1.00 46.84 313 ALA A O 1
ATOM 2382 N N . ALA A 1 314 ? -26.748 -6.027 31.700 1.00 51.50 314 ALA A N 1
ATOM 2383 C CA . ALA A 1 314 ? -26.563 -7.478 31.764 1.00 51.50 314 ALA A CA 1
ATOM 2384 C C . ALA A 1 314 ? -26.769 -8.027 33.187 1.00 51.50 314 ALA A C 1
ATOM 2386 O O . ALA A 1 314 ? -27.354 -9.089 33.360 1.00 51.50 314 ALA A O 1
ATOM 2387 N N . HIS A 1 315 ? -26.336 -7.283 34.210 1.00 45.09 315 HIS A N 1
ATOM 2388 C CA . HIS A 1 315 ? -26.487 -7.679 35.611 1.00 45.09 315 HIS A CA 1
ATOM 2389 C C . HIS A 1 315 ? -27.928 -7.561 36.129 1.00 45.09 315 HIS A C 1
ATOM 2391 O O . HIS A 1 315 ? -28.278 -8.228 37.096 1.00 45.09 315 HIS A O 1
ATOM 2397 N N . THR A 1 316 ? -28.753 -6.704 35.517 1.00 47.75 316 THR A N 1
ATOM 2398 C CA . THR A 1 316 ? -30.190 -6.613 35.830 1.00 47.75 316 THR A CA 1
ATOM 2399 C C . THR A 1 316 ? -30.966 -7.737 35.150 1.00 47.75 316 THR A C 1
ATOM 2401 O O . THR A 1 316 ? -31.804 -8.355 35.796 1.00 47.75 316 THR A O 1
ATOM 2404 N N . ALA A 1 317 ? -30.608 -8.081 33.908 1.00 49.41 317 ALA A N 1
ATOM 2405 C CA . ALA A 1 317 ? -31.203 -9.208 33.188 1.00 49.41 317 ALA A CA 1
ATOM 2406 C C . ALA A 1 317 ? -30.979 -10.557 33.901 1.00 49.41 317 ALA A C 1
ATOM 2408 O O . ALA A 1 317 ? -31.895 -11.369 33.986 1.00 49.41 317 ALA A O 1
ATOM 2409 N N . THR A 1 318 ? -29.796 -10.781 34.487 1.00 51.66 318 THR A N 1
ATOM 2410 C CA . THR A 1 318 ? -29.512 -12.019 35.234 1.00 51.66 318 THR A CA 1
ATOM 2411 C C . THR A 1 318 ? -30.228 -12.105 36.584 1.00 51.66 318 THR A C 1
ATOM 2413 O O . THR A 1 318 ? -30.472 -13.209 37.065 1.00 51.66 318 THR A O 1
ATOM 2416 N N . MET A 1 319 ? -30.583 -10.974 37.211 1.00 46.84 319 MET A N 1
ATOM 2417 C CA . MET A 1 319 ? -31.409 -10.986 38.428 1.00 46.84 319 MET A CA 1
ATOM 2418 C C . MET A 1 319 ? -32.889 -11.227 38.113 1.00 46.84 319 MET A C 1
ATOM 2420 O O . MET A 1 319 ? -33.561 -11.908 38.881 1.00 46.84 319 MET A O 1
ATOM 2424 N N . GLU A 1 320 ? -33.371 -10.754 36.963 1.00 51.69 320 GLU A N 1
ATOM 2425 C CA . GLU A 1 320 ? -34.744 -10.986 36.496 1.00 51.69 320 GLU A CA 1
ATOM 2426 C C . GLU A 1 320 ? -34.972 -12.457 36.079 1.00 51.69 320 GLU A C 1
ATOM 2428 O O . GLU A 1 320 ? -36.016 -13.035 36.389 1.00 51.69 320 GLU A O 1
ATOM 2433 N N . GLU A 1 321 ? -33.965 -13.116 35.485 1.00 50.41 321 GLU A N 1
ATOM 2434 C CA . GLU A 1 321 ? -33.965 -14.576 35.244 1.00 50.41 321 GLU A CA 1
ATOM 2435 C C . GLU A 1 321 ? -33.913 -15.404 36.546 1.00 50.41 321 GLU A C 1
ATOM 2437 O O . GLU A 1 321 ? -34.472 -16.503 36.615 1.00 50.41 321 GLU A O 1
ATOM 2442 N N . ALA A 1 322 ? -33.266 -14.882 37.595 1.00 50.19 322 ALA A N 1
ATOM 2443 C CA . ALA A 1 322 ? -33.182 -15.545 38.896 1.00 50.19 322 ALA A CA 1
ATOM 2444 C C . ALA A 1 322 ? -34.488 -15.438 39.706 1.00 50.19 322 ALA A C 1
ATOM 2446 O O . ALA A 1 322 ? -34.840 -16.386 40.403 1.00 50.19 322 ALA A O 1
ATOM 2447 N N . GLU A 1 323 ? -35.227 -14.329 39.590 1.00 49.88 323 GLU A N 1
ATOM 2448 C CA . GLU A 1 323 ? -36.543 -14.153 40.230 1.00 49.88 323 GLU A CA 1
ATOM 2449 C C . GLU A 1 323 ? -37.672 -14.906 39.515 1.00 49.88 323 GLU A C 1
ATOM 2451 O O . GLU A 1 323 ? -38.645 -15.289 40.153 1.00 49.88 323 GLU A O 1
ATOM 2456 N N . THR A 1 324 ? -37.551 -15.164 38.210 1.00 51.62 324 THR A N 1
ATOM 2457 C CA . THR A 1 324 ? -38.542 -15.954 37.450 1.00 51.62 324 THR A CA 1
ATOM 2458 C C . THR A 1 324 ? -38.350 -17.470 37.569 1.00 51.62 324 THR A C 1
ATOM 2460 O O . THR A 1 324 ? -39.246 -18.228 37.198 1.00 51.62 324 THR A O 1
ATOM 2463 N N . SER A 1 325 ? -37.209 -17.916 38.105 1.00 48.31 325 SER A N 1
ATOM 2464 C CA . SER A 1 325 ? -36.884 -19.334 38.333 1.00 48.31 325 SER A CA 1
ATOM 2465 C C . SER A 1 325 ? -37.080 -19.797 39.790 1.00 48.31 325 SER A C 1
ATOM 2467 O O . SER A 1 325 ? -36.801 -20.961 40.089 1.00 48.31 325 SER A O 1
ATOM 2469 N N . ALA A 1 326 ? -37.533 -18.910 40.685 1.00 42.59 326 ALA A N 1
ATOM 2470 C CA . ALA A 1 326 ? -37.829 -19.171 42.100 1.00 42.59 326 ALA A CA 1
ATOM 2471 C C . ALA A 1 326 ? -39.343 -19.150 42.364 1.00 42.59 326 ALA A C 1
ATOM 2473 O O . ALA A 1 326 ? -39.794 -19.958 43.210 1.00 42.59 326 ALA A O 1
#

Radius of gyration: 26.67 Å; chains: 1; bounding box: 66×47×84 Å

Secondary structure (DSSP, 8-state):
-HHHHHHHHHHHHHHHHHHHHHHHHHHHHTHHHHHHHHHHHHHHHHHHHHS-HHHHHS-TTTTHHHHHHHT---TTS---HHHHHHHHHHHHHHHHHHHHHHHHHHHHHHTT---HHHHHHHHHHHHHHHIIIIIHHHHHHS---TTSSS---HHHHHHHHHHSSSHHHHHHHHHHHHHHHHHHHHHHHHHT-HHHHHHHHHHHHHHHHHHHHHHHHSGGGTTTSSPPP-TTHHHHHHHHHHHHHHHHHHHHHHHHHHHHHHHHHHHH-TT--HHHHHHHHHHHHSTTTT-SS-HHHHHHHHHHHHHHHHHHHHHHHHHHHHHHT-